Protein AF-A0A964WU15-F1 (afdb_monomer)

Foldseek 3Di:
DDPDPVVVVCCCCPQVRPVLLLVLLLQDDLVVSLVVSCVVVVVCSVVSVCCQVCVVVVDPDDPVLVLLQLVQCLVVVHQFEEEDSHHPVSVVVVCVVDVSQVSHPYYDRSNVVSHDPPPLVSLVVVCVVRVHDQCPAEAEDQDPRNQVSSVVNSHHYDHDDDSVVVQVVCVVVVNHDDDPVVVPPPPDPDDDDDDDD

Mean predicted aligned error: 6.51 Å

Sequence (197 aa):
MIADPGERARFLAEICSPDWHLGLDRGMPVDDAIAALAALHPERADCIRAYKSRWLDMFEGADEAVVAILAELVRKGFDVTALSNFNQDLFALTVPAYPFLGWFRGATVSGTVRLVKPDPAIYALHAQTFGLEPAATLFFDDSPPNVEAARAAGWNAELFTDAAAMRRDLARWGIETETGADREEVTAGAASSAPVR

InterPro domains:
  IPR006439 HAD hydrolase, subfamily IA [PR00413] (73-86)
  IPR006439 HAD hydrolase, subfamily IA [PR00413] (104-120)
  IPR006439 HAD hydrolase, subfamily IA [PR00413] (122-142)
  IPR006439 HAD hydrolase, subfamily IA [TIGR01509] (108-156)
  IPR023198 Phosphoglycolate phosphatase-like, domain 2 [G3DSA:1.10.150.240] (14-58)
  IPR023214 HAD superfamily [G3DSA:3.40.50.1000] (59-157)
  IPR036412 HAD-like superfamily [SSF56784] (13-169)

pLDDT: mean 91.56, std 15.38, range [39.28, 98.81]

Nearest PDB structures (foldseek):
  5alv-assembly1_A-2  TM=7.413E-01  e=2.659E-07  Homo sapiens
  5ai8-assembly1_A-2  TM=7.239E-01  e=1.490E-06  Homo sapiens
  5fp0-assembly1_A-2  TM=6.416E-01  e=3.159E-07  Homo sapiens
  5aki-assembly1_A-2  TM=6.979E-01  e=1.490E-06  Homo sapiens
  5akk-assembly1_A  TM=6.974E-01  e=1.490E-06  Homo sapiens

Radius of gyration: 21.44 Å; Cα contacts (8 Å, |Δi|>4): 226; chains: 1; bounding box: 44×35×82 Å

Secondary structure (DSSP, 8-state):
----HHHHHHHHHHTS-HHHHHHHHTT--HHHHHHHHHHH-GGGHHHHHHHHHTGGGG-----HHHHHHHHHHHHTT----EEE---HHHHHHHGGG-GGGGSSS-EEEHHHHT--TT-HHHHHHHHHHHT--GGG-EEEES-HHHHHHHHHTT-EEEE---HHHHHHHHHHTT-----GGGGSTTSS---------

Solvent-accessible surface area (backbone atoms only — not comparable to full-atom values): 11583 Å² total; per-residue (Å²): 126,78,78,52,66,71,58,41,52,46,42,43,58,72,67,64,11,67,70,56,49,50,43,26,18,48,37,45,57,64,67,60,55,35,53,56,50,23,69,77,36,65,94,45,26,70,60,45,53,39,53,68,80,42,45,76,76,74,52,98,67,80,61,64,65,49,51,50,51,53,54,48,42,49,72,72,65,49,91,48,69,42,81,41,74,34,30,48,66,60,48,64,63,45,44,83,78,38,66,71,71,70,68,38,84,45,71,47,42,9,13,71,72,54,36,40,77,51,44,60,66,40,57,53,50,48,27,63,76,72,70,52,55,42,78,79,36,81,44,75,36,73,46,66,66,44,27,52,31,38,39,75,66,46,26,42,53,43,75,46,85,47,54,72,55,48,48,55,51,36,42,76,73,71,43,82,72,88,54,88,74,68,70,71,74,82,80,80,85,79,83,82,84,83,89,82,135

Structure (mmCIF, N/CA/C/O backbone):
data_AF-A0A964WU15-F1
#
_entry.id   AF-A0A964WU15-F1
#
loop_
_atom_site.group_PDB
_atom_site.id
_atom_site.type_symbol
_atom_site.label_atom_id
_atom_site.label_alt_id
_atom_site.label_comp_id
_atom_site.label_asym_id
_atom_site.label_entity_id
_atom_site.label_seq_id
_atom_site.pdbx_PDB_ins_code
_atom_site.Cartn_x
_atom_site.Cartn_y
_atom_site.Cartn_z
_atom_site.occupancy
_atom_site.B_iso_or_equiv
_atom_site.auth_seq_id
_atom_site.auth_comp_id
_atom_site.auth_asym_id
_atom_site.auth_atom_id
_atom_site.pdbx_PDB_model_num
ATOM 1 N N . MET A 1 1 ? 24.633 -3.083 -11.310 1.00 74.62 1 MET A N 1
ATOM 2 C CA . MET A 1 1 ? 23.602 -2.325 -10.565 1.00 74.62 1 MET A CA 1
ATOM 3 C C . MET A 1 1 ? 23.985 -0.862 -10.550 1.00 74.62 1 MET A C 1
ATOM 5 O O . MET A 1 1 ? 25.176 -0.579 -10.493 1.00 74.62 1 MET A O 1
ATOM 9 N N . ILE A 1 2 ? 23.001 0.033 -10.659 1.00 84.12 2 ILE A N 1
ATOM 10 C CA . ILE A 1 2 ? 23.223 1.475 -10.838 1.00 84.12 2 ILE A CA 1
ATOM 11 C C . ILE A 1 2 ? 23.745 2.082 -9.528 1.00 84.12 2 ILE A C 1
ATOM 13 O O . ILE A 1 2 ? 22.987 2.266 -8.573 1.00 84.12 2 ILE A O 1
ATOM 17 N N . ALA A 1 3 ? 25.053 2.341 -9.478 1.00 87.25 3 ALA A N 1
ATOM 18 C CA . ALA A 1 3 ? 25.727 2.861 -8.291 1.00 87.25 3 ALA A CA 1
ATOM 19 C C . ALA A 1 3 ? 25.418 4.348 -8.066 1.00 87.25 3 ALA A C 1
ATOM 21 O O . ALA A 1 3 ? 25.124 4.753 -6.940 1.00 87.25 3 ALA A O 1
ATOM 22 N N . ASP A 1 4 ? 25.435 5.142 -9.140 1.00 93.62 4 ASP A N 1
ATOM 23 C CA . ASP A 1 4 ? 25.190 6.580 -9.071 1.00 93.62 4 ASP A CA 1
ATOM 24 C C . ASP A 1 4 ? 23.740 6.880 -8.636 1.00 93.62 4 ASP A C 1
ATOM 26 O O . ASP A 1 4 ? 22.793 6.431 -9.292 1.00 93.62 4 ASP A O 1
ATOM 30 N N . PRO A 1 5 ? 23.523 7.635 -7.541 1.00 90.12 5 PRO A N 1
ATOM 31 C CA . PRO A 1 5 ? 22.180 7.975 -7.077 1.00 90.12 5 PRO A CA 1
ATOM 32 C C . PRO A 1 5 ? 21.357 8.771 -8.094 1.00 90.12 5 PRO A C 1
ATOM 34 O O . PRO A 1 5 ? 20.156 8.535 -8.215 1.00 90.12 5 PRO A O 1
ATOM 37 N N . GLY A 1 6 ? 21.986 9.680 -8.845 1.00 93.88 6 GLY A N 1
ATOM 38 C CA . GLY A 1 6 ? 21.298 10.503 -9.840 1.00 93.88 6 GLY A CA 1
ATOM 39 C C . GLY A 1 6 ? 20.861 9.703 -11.068 1.00 93.88 6 GLY A C 1
ATOM 40 O O . GLY A 1 6 ? 19.794 9.936 -11.634 1.00 93.88 6 GLY A O 1
ATOM 41 N N . GLU A 1 7 ? 21.665 8.736 -11.497 1.00 92.75 7 GLU A N 1
ATOM 42 C CA . GLU A 1 7 ? 21.305 7.773 -12.533 1.00 92.75 7 GLU A CA 1
ATOM 43 C C . GLU A 1 7 ? 20.209 6.817 -12.051 1.00 92.75 7 GLU A C 1
ATOM 45 O O . GLU A 1 7 ? 19.276 6.542 -12.803 1.00 92.75 7 GLU A O 1
ATOM 50 N N . ARG A 1 8 ? 20.269 6.350 -10.797 1.00 91.69 8 ARG A N 1
ATOM 51 C CA . ARG A 1 8 ? 19.229 5.483 -10.224 1.00 91.69 8 ARG A CA 1
ATOM 52 C C . ARG A 1 8 ? 17.885 6.204 -10.145 1.00 91.69 8 ARG A C 1
ATOM 54 O O . ARG A 1 8 ? 16.876 5.629 -10.536 1.00 91.69 8 ARG A O 1
ATOM 61 N N . ALA A 1 9 ? 17.879 7.464 -9.710 1.00 90.94 9 ALA A N 1
ATOM 62 C CA . ALA A 1 9 ? 16.672 8.286 -9.690 1.00 90.94 9 ALA A CA 1
ATOM 63 C C . ALA A 1 9 ? 16.076 8.454 -11.098 1.00 90.94 9 ALA A C 1
ATOM 65 O O . ALA A 1 9 ? 14.887 8.223 -11.287 1.00 90.94 9 ALA A O 1
ATOM 66 N N . ARG A 1 10 ? 16.905 8.764 -12.106 1.00 93.94 10 ARG A N 1
ATOM 67 C CA . ARG A 1 10 ? 16.460 8.851 -13.510 1.00 93.94 10 ARG A CA 1
ATOM 68 C C . ARG A 1 10 ? 15.935 7.521 -14.045 1.00 93.94 10 ARG A C 1
ATOM 70 O O . ARG A 1 10 ? 14.901 7.495 -14.693 1.00 93.94 10 ARG A O 1
ATOM 77 N N . PHE A 1 11 ? 16.596 6.409 -13.729 1.00 93.75 11 PHE A N 1
ATOM 78 C CA . PHE A 1 11 ? 16.141 5.073 -14.118 1.00 93.75 11 PHE A CA 1
ATOM 79 C C . PHE A 1 11 ? 14.745 4.747 -13.567 1.00 93.75 11 PHE A C 1
ATOM 81 O O . PHE A 1 11 ? 13.901 4.243 -14.304 1.00 93.75 11 PHE A O 1
ATOM 88 N N . LEU A 1 12 ? 14.486 5.066 -12.296 1.00 92.00 12 LEU A N 1
ATOM 89 C CA . LEU A 1 12 ? 13.173 4.877 -11.671 1.00 92.00 12 LEU A CA 1
ATOM 90 C C . LEU A 1 12 ? 12.132 5.902 -12.145 1.00 92.00 12 LEU A C 1
ATOM 92 O O . LEU A 1 12 ? 10.943 5.624 -12.102 1.00 92.00 12 LEU A O 1
ATOM 96 N N . ALA A 1 13 ? 12.549 7.079 -12.611 1.00 93.38 13 ALA A N 1
ATOM 97 C CA . ALA A 1 13 ? 11.627 8.073 -13.153 1.00 93.38 13 ALA A CA 1
ATOM 98 C C . ALA A 1 13 ? 11.206 7.756 -14.598 1.00 93.38 13 ALA A C 1
ATOM 100 O O . ALA A 1 13 ? 10.045 7.939 -14.956 1.00 93.38 13 ALA A O 1
ATOM 101 N N . GLU A 1 14 ? 12.141 7.285 -15.424 1.00 94.00 14 GLU A N 1
ATOM 102 C CA . GLU A 1 14 ? 11.974 7.231 -16.882 1.00 94.00 14 GLU A CA 1
ATOM 103 C C . GLU A 1 14 ? 11.777 5.811 -17.429 1.00 94.00 14 GLU A C 1
ATOM 105 O O . GLU A 1 14 ? 11.120 5.652 -18.453 1.00 94.00 14 GLU A O 1
ATOM 110 N N . ILE A 1 15 ? 12.328 4.782 -16.771 1.00 94.56 15 ILE A N 1
ATOM 111 C CA . ILE A 1 15 ? 12.283 3.390 -17.257 1.00 94.56 15 ILE A CA 1
ATOM 112 C C . ILE A 1 15 ? 11.360 2.551 -16.378 1.00 94.56 15 ILE A C 1
ATOM 114 O O . ILE A 1 15 ? 10.286 2.154 -16.821 1.00 94.56 15 ILE A O 1
ATOM 118 N N . CYS A 1 16 ? 11.719 2.337 -15.110 1.00 93.69 16 CYS A N 1
ATOM 119 C CA . CYS A 1 16 ? 10.808 1.746 -14.122 1.00 93.69 16 CYS A CA 1
ATOM 120 C C . CYS A 1 16 ? 9.861 2.824 -13.572 1.00 93.69 16 CYS A C 1
ATOM 122 O O . CYS A 1 16 ? 9.771 3.007 -12.360 1.00 93.69 16 CYS A O 1
ATOM 124 N N . SER A 1 17 ? 9.230 3.566 -14.483 1.00 95.19 17 SER A N 1
ATOM 125 C CA . SER A 1 17 ? 8.487 4.796 -14.215 1.00 95.19 17 SER A CA 1
ATOM 126 C C . SER A 1 17 ? 7.280 4.578 -13.293 1.00 95.19 17 SER A C 1
ATOM 128 O O . SER A 1 17 ? 6.793 3.449 -13.165 1.00 95.19 17 SER A O 1
ATOM 130 N N . PRO A 1 18 ? 6.725 5.653 -12.700 1.00 93.88 18 PRO A N 1
ATOM 131 C CA . PRO A 1 18 ? 5.494 5.565 -11.916 1.00 93.88 18 PRO A CA 1
ATOM 132 C C . PRO A 1 18 ? 4.326 4.918 -12.674 1.00 93.88 18 PRO A C 1
ATOM 134 O O . PRO A 1 18 ? 3.597 4.121 -12.093 1.00 93.88 18 PRO A O 1
ATOM 137 N N . ASP A 1 19 ? 4.173 5.191 -13.973 1.00 94.75 19 ASP A N 1
ATOM 138 C CA . ASP A 1 19 ? 3.112 4.591 -14.795 1.00 94.75 19 ASP A CA 1
ATOM 139 C C . ASP A 1 19 ? 3.319 3.086 -15.001 1.00 94.75 19 ASP A C 1
ATOM 141 O O . ASP A 1 19 ? 2.363 2.307 -14.945 1.00 94.75 19 ASP A O 1
ATOM 145 N N . TRP A 1 20 ? 4.569 2.660 -15.210 1.00 96.88 20 TRP A N 1
ATOM 146 C CA . TRP A 1 20 ? 4.907 1.241 -15.292 1.00 96.88 20 TRP A CA 1
ATOM 147 C C . TRP A 1 20 ? 4.658 0.541 -13.949 1.00 96.88 20 TRP A C 1
ATOM 149 O O . TRP A 1 20 ? 4.030 -0.518 -13.916 1.00 96.88 20 TRP A O 1
ATOM 159 N N . HIS A 1 21 ? 5.066 1.166 -12.840 1.00 95.56 21 HIS A N 1
ATOM 160 C CA . HIS A 1 21 ? 4.828 0.658 -11.489 1.00 95.56 21 HIS A CA 1
ATOM 161 C C . HIS A 1 21 ? 3.330 0.553 -11.169 1.00 95.56 21 HIS A C 1
ATOM 163 O O . HIS A 1 21 ? 2.870 -0.477 -10.685 1.00 95.56 21 HIS A O 1
ATOM 169 N N . LEU A 1 22 ? 2.534 1.553 -11.555 1.00 95.25 22 LEU A N 1
ATOM 170 C CA . LEU A 1 22 ? 1.079 1.516 -11.421 1.00 95.25 22 LEU A CA 1
ATOM 171 C C . LEU A 1 22 ? 0.451 0.364 -12.226 1.00 95.25 22 LEU A C 1
ATOM 173 O O . LEU A 1 22 ? -0.571 -0.194 -11.827 1.00 95.25 22 LEU A O 1
ATOM 177 N N . GLY A 1 23 ? 1.051 -0.024 -13.355 1.00 96.75 23 GLY A N 1
ATOM 178 C CA . GLY A 1 23 ? 0.673 -1.231 -14.094 1.00 96.75 23 GLY A CA 1
ATOM 179 C C . GLY A 1 23 ? 0.842 -2.512 -13.269 1.00 96.75 23 GLY A C 1
ATOM 180 O O . GLY A 1 23 ? -0.027 -3.389 -13.308 1.00 96.75 23 GLY A O 1
ATOM 181 N N . LEU A 1 24 ? 1.908 -2.598 -12.469 1.00 97.44 24 LEU A N 1
ATOM 182 C CA . LEU A 1 24 ? 2.122 -3.702 -11.531 1.00 97.44 24 LEU A CA 1
ATOM 183 C C . LEU A 1 24 ? 1.065 -3.715 -10.423 1.00 97.44 24 LEU A C 1
ATOM 185 O O . LEU A 1 24 ? 0.516 -4.778 -10.128 1.00 97.44 24 LEU A O 1
ATOM 189 N N . ASP A 1 25 ? 0.742 -2.551 -9.857 1.00 97.38 25 ASP A N 1
ATOM 190 C CA . ASP A 1 25 ? -0.288 -2.410 -8.818 1.00 97.38 25 ASP A CA 1
ATOM 191 C C . ASP A 1 25 ? -1.686 -2.765 -9.326 1.00 97.38 25 ASP A C 1
ATOM 193 O O . ASP A 1 25 ? -2.528 -3.234 -8.562 1.00 97.38 25 ASP A O 1
ATOM 197 N N . ARG A 1 26 ? -1.936 -2.592 -10.627 1.00 97.19 26 ARG A N 1
ATOM 198 C CA . ARG A 1 26 ? -3.172 -3.020 -11.304 1.00 97.19 26 ARG A CA 1
ATOM 199 C C . ARG A 1 26 ? -3.216 -4.521 -11.611 1.00 97.19 26 ARG A C 1
ATOM 201 O O . ARG A 1 26 ? -4.213 -4.995 -12.157 1.00 97.19 26 ARG A O 1
ATOM 208 N N . GLY A 1 27 ? -2.175 -5.271 -11.250 1.00 97.00 27 GLY A N 1
ATOM 209 C CA . GLY A 1 27 ? -2.156 -6.733 -11.312 1.00 97.00 27 GLY A CA 1
ATOM 210 C C . GLY A 1 27 ? -1.433 -7.327 -12.513 1.00 97.00 27 GLY A C 1
ATOM 211 O O . GLY A 1 27 ? -1.639 -8.504 -12.819 1.00 97.00 27 GLY A O 1
ATOM 212 N N . MET A 1 28 ? -0.593 -6.554 -13.208 1.00 96.81 28 MET A N 1
ATOM 213 C CA . MET A 1 28 ? 0.298 -7.124 -14.219 1.00 96.81 28 MET A CA 1
ATOM 214 C C . MET A 1 28 ? 1.284 -8.099 -13.551 1.00 96.81 28 MET A C 1
ATOM 216 O O . MET A 1 28 ? 1.914 -7.719 -12.563 1.00 96.81 28 MET A O 1
ATOM 220 N N . PRO A 1 29 ? 1.447 -9.341 -14.045 1.00 97.25 29 PRO A N 1
ATOM 221 C CA . PRO A 1 29 ? 2.487 -10.232 -13.539 1.00 97.25 29 PRO A CA 1
ATOM 222 C C . PRO A 1 29 ? 3.862 -9.579 -13.679 1.00 97.25 29 PRO A C 1
ATOM 224 O O . PRO A 1 29 ? 4.196 -9.036 -14.737 1.00 97.25 29 PRO A O 1
ATOM 227 N N . VAL A 1 30 ? 4.665 -9.613 -12.616 1.00 97.56 30 VAL A N 1
ATOM 228 C CA . VAL A 1 30 ? 5.922 -8.846 -12.586 1.00 97.56 30 VAL A CA 1
ATOM 229 C C . VAL A 1 30 ? 6.918 -9.326 -13.648 1.00 97.56 30 VAL A C 1
ATOM 231 O O . VAL A 1 30 ? 7.648 -8.518 -14.219 1.00 97.56 30 VAL A O 1
ATOM 234 N N . ASP A 1 31 ? 6.924 -10.625 -13.958 1.00 97.94 31 ASP A N 1
ATOM 235 C CA . ASP A 1 31 ? 7.821 -11.194 -14.970 1.00 97.94 31 ASP A CA 1
ATOM 236 C C . ASP A 1 31 ? 7.446 -10.733 -16.383 1.00 97.94 31 ASP A C 1
ATOM 238 O O . ASP A 1 31 ? 8.333 -10.390 -17.166 1.00 97.94 31 ASP A O 1
ATOM 242 N N . ASP A 1 32 ? 6.148 -10.636 -16.683 1.00 98.19 32 ASP A N 1
ATOM 243 C CA . ASP A 1 32 ? 5.655 -10.132 -17.968 1.00 98.19 32 ASP A CA 1
ATOM 244 C C . ASP A 1 32 ? 5.988 -8.644 -18.129 1.00 98.19 32 ASP A C 1
ATOM 246 O O . ASP A 1 32 ? 6.462 -8.212 -19.184 1.00 98.19 32 ASP A O 1
ATOM 250 N N . ALA A 1 33 ? 5.798 -7.857 -17.066 1.00 97.56 33 ALA A N 1
ATOM 251 C CA . ALA A 1 33 ? 6.120 -6.433 -17.051 1.00 97.56 33 ALA A CA 1
ATOM 252 C C . ALA A 1 33 ? 7.622 -6.173 -17.252 1.00 97.56 33 ALA A C 1
ATOM 254 O O . ALA A 1 33 ? 8.001 -5.285 -18.020 1.00 97.56 33 ALA A O 1
ATOM 255 N N . ILE A 1 34 ? 8.477 -6.962 -16.592 1.00 98.06 34 ILE A N 1
ATOM 256 C CA . ILE A 1 34 ? 9.938 -6.911 -16.738 1.00 98.06 34 ILE A CA 1
ATOM 257 C C . ILE A 1 34 ? 10.359 -7.323 -18.146 1.00 98.06 34 ILE A C 1
ATOM 259 O O . ILE A 1 34 ? 11.191 -6.647 -18.749 1.00 98.06 34 ILE A O 1
ATOM 263 N N . ALA A 1 35 ? 9.801 -8.411 -18.683 1.00 98.12 35 ALA A N 1
ATOM 264 C CA . ALA A 1 35 ? 10.135 -8.891 -20.020 1.00 98.12 35 ALA A CA 1
ATOM 265 C C . ALA A 1 35 ? 9.775 -7.855 -21.093 1.00 98.12 35 ALA A C 1
ATOM 267 O O . ALA A 1 35 ? 10.602 -7.552 -21.956 1.00 98.12 35 ALA A O 1
ATOM 268 N N . ALA A 1 36 ? 8.577 -7.268 -21.004 1.00 98.00 36 ALA A N 1
ATOM 269 C CA . ALA A 1 36 ? 8.129 -6.224 -21.917 1.00 98.00 36 ALA A CA 1
ATOM 270 C C . ALA A 1 36 ? 9.014 -4.970 -21.831 1.00 98.00 36 ALA A C 1
ATOM 272 O O . ALA A 1 36 ? 9.479 -4.475 -22.857 1.00 98.00 36 ALA A O 1
ATOM 273 N N . LEU A 1 37 ? 9.311 -4.487 -20.620 1.00 98.06 37 LEU A N 1
ATOM 274 C CA . LEU A 1 37 ? 10.131 -3.288 -20.432 1.00 98.06 37 LEU A CA 1
ATOM 275 C C . LEU A 1 37 ? 11.588 -3.509 -20.874 1.00 98.06 37 LEU A C 1
ATOM 277 O O . LEU A 1 37 ? 12.181 -2.645 -21.517 1.00 98.06 37 LEU A O 1
ATOM 281 N N . ALA A 1 38 ? 12.160 -4.685 -20.603 1.00 97.88 38 ALA A N 1
ATOM 282 C CA . ALA A 1 38 ? 13.511 -5.040 -21.038 1.00 97.88 38 ALA A CA 1
ATOM 283 C C . ALA A 1 38 ? 13.639 -5.161 -22.565 1.00 97.88 38 ALA A C 1
ATOM 285 O O . ALA A 1 38 ? 14.714 -4.903 -23.102 1.00 97.88 38 ALA A O 1
ATOM 286 N N . ALA A 1 39 ? 12.566 -5.535 -23.269 1.00 97.88 39 ALA A N 1
ATOM 287 C CA . ALA A 1 39 ? 12.542 -5.541 -24.730 1.00 97.88 39 ALA A CA 1
ATOM 288 C C . ALA A 1 39 ? 12.527 -4.120 -25.322 1.00 97.88 39 ALA A C 1
ATOM 290 O O . ALA A 1 39 ? 13.088 -3.905 -26.395 1.00 97.88 39 ALA A O 1
ATOM 291 N N . LEU A 1 40 ? 11.917 -3.157 -24.621 1.00 97.50 40 LEU A N 1
ATOM 292 C CA . LEU A 1 40 ? 11.909 -1.741 -25.010 1.00 97.50 40 LEU A CA 1
ATOM 293 C C . LEU A 1 40 ? 13.242 -1.036 -24.711 1.00 97.50 40 LEU A C 1
ATOM 295 O O . LEU A 1 40 ? 13.629 -0.136 -25.451 1.00 97.50 40 LEU A O 1
ATOM 299 N N . HIS A 1 41 ? 13.947 -1.469 -23.663 1.00 96.62 41 HIS A N 1
ATOM 300 C CA . HIS A 1 41 ? 15.222 -0.900 -23.210 1.00 96.62 41 HIS A CA 1
ATOM 301 C C . HIS A 1 41 ? 16.311 -1.981 -23.111 1.00 96.62 41 HIS A C 1
ATOM 303 O O . HIS A 1 41 ? 16.751 -2.327 -22.003 1.00 96.62 41 HIS A O 1
ATOM 309 N N . PRO A 1 42 ? 16.750 -2.566 -24.242 1.00 96.81 42 PRO A N 1
ATOM 310 C CA . PRO A 1 42 ? 17.706 -3.672 -24.242 1.00 96.81 42 PRO A CA 1
ATOM 311 C C . PRO A 1 42 ? 19.039 -3.311 -23.568 1.00 96.81 42 PRO A C 1
ATOM 313 O O . PRO A 1 42 ? 19.654 -4.157 -22.923 1.00 96.81 42 PRO A O 1
ATOM 316 N N . GLU A 1 43 ? 19.460 -2.049 -23.640 1.00 95.88 43 GLU A N 1
ATOM 317 C CA . GLU A 1 43 ? 20.661 -1.517 -22.992 1.00 95.88 43 GLU A CA 1
ATOM 318 C C . GLU A 1 43 ? 20.551 -1.439 -21.461 1.00 95.88 43 GLU A C 1
ATOM 320 O O . GLU A 1 43 ? 21.565 -1.341 -20.768 1.00 95.88 43 GLU A O 1
ATOM 325 N N . ARG A 1 44 ? 19.331 -1.516 -20.914 1.00 95.75 44 ARG A N 1
ATOM 326 C CA . ARG A 1 44 ? 19.054 -1.525 -19.467 1.00 95.75 44 ARG A CA 1
ATOM 327 C C . ARG A 1 44 ? 18.408 -2.820 -18.991 1.00 95.75 44 ARG A C 1
ATOM 329 O O . ARG A 1 44 ? 18.035 -2.904 -17.821 1.00 95.75 44 ARG A O 1
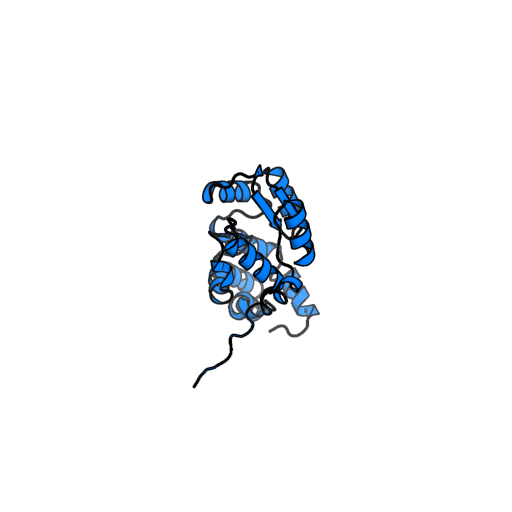ATOM 336 N N . ALA A 1 45 ? 18.324 -3.843 -19.842 1.00 96.56 45 ALA A N 1
ATOM 337 C CA . ALA A 1 45 ? 17.620 -5.089 -19.554 1.00 96.56 45 ALA A CA 1
ATOM 338 C C . ALA A 1 45 ? 18.062 -5.746 -18.234 1.00 96.56 45 ALA A C 1
ATOM 340 O O . ALA A 1 45 ? 17.222 -6.201 -17.462 1.00 96.56 45 ALA A O 1
ATOM 341 N N . ASP A 1 46 ? 19.359 -5.740 -17.921 1.00 95.88 46 ASP A N 1
ATOM 342 C CA . ASP A 1 46 ? 19.862 -6.308 -16.663 1.00 95.88 46 ASP A CA 1
ATOM 343 C C . ASP A 1 46 ? 19.453 -5.486 -15.437 1.00 95.88 46 ASP A C 1
ATOM 345 O O . ASP A 1 46 ? 19.140 -6.051 -14.391 1.00 95.88 46 ASP A O 1
ATOM 349 N N . CYS A 1 47 ? 19.396 -4.156 -15.562 1.00 95.12 47 CYS A N 1
ATOM 350 C CA . CYS A 1 47 ? 18.897 -3.287 -14.494 1.00 95.12 47 CYS A CA 1
ATOM 351 C C . CYS A 1 47 ? 17.389 -3.479 -14.279 1.00 95.12 47 CYS A C 1
ATOM 353 O O . CYS A 1 47 ? 16.934 -3.484 -13.140 1.00 95.12 47 CYS A O 1
ATOM 355 N N . ILE A 1 48 ? 16.628 -3.693 -15.353 1.00 97.19 48 ILE A N 1
ATOM 356 C CA . ILE A 1 48 ? 15.184 -3.955 -15.292 1.00 97.19 48 ILE A CA 1
ATOM 357 C C . ILE A 1 48 ? 14.910 -5.313 -14.640 1.00 97.19 48 ILE A C 1
ATOM 359 O O . ILE A 1 48 ? 14.102 -5.401 -13.722 1.00 97.19 48 ILE A O 1
ATOM 363 N N . ARG A 1 49 ? 15.631 -6.372 -15.032 1.00 96.56 49 ARG A N 1
ATOM 364 C CA . ARG A 1 49 ? 15.523 -7.691 -14.379 1.00 96.56 49 ARG A CA 1
ATOM 365 C C . ARG A 1 49 ? 15.898 -7.633 -12.899 1.00 96.56 49 ARG A C 1
ATOM 367 O O . ARG A 1 49 ? 15.274 -8.311 -12.080 1.00 96.56 49 ARG A O 1
ATOM 374 N N . ALA A 1 50 ? 16.877 -6.794 -12.553 1.00 94.81 50 ALA A N 1
ATOM 375 C CA . ALA A 1 50 ? 17.287 -6.597 -11.170 1.00 94.81 50 ALA A CA 1
ATOM 376 C C . ALA A 1 50 ? 16.179 -6.011 -10.282 1.00 94.81 50 ALA A C 1
ATOM 378 O O . ALA A 1 50 ? 16.231 -6.225 -9.075 1.00 94.81 50 ALA A O 1
ATOM 379 N N . TYR A 1 51 ? 15.163 -5.352 -10.853 1.00 94.56 51 TYR A N 1
ATOM 380 C CA . TYR A 1 51 ? 14.017 -4.827 -10.107 1.00 94.56 51 TYR A CA 1
ATOM 381 C C . TYR A 1 51 ? 13.327 -5.910 -9.263 1.00 94.56 51 TYR A C 1
ATOM 383 O O . TYR A 1 51 ? 13.127 -5.730 -8.067 1.00 94.56 51 TYR A O 1
ATOM 391 N N . LYS A 1 52 ? 13.034 -7.077 -9.857 1.00 95.06 52 LYS A N 1
ATOM 392 C CA . LYS A 1 52 ? 12.474 -8.221 -9.118 1.00 95.06 52 LYS A CA 1
ATOM 393 C C . LYS A 1 52 ? 13.549 -8.979 -8.349 1.00 95.06 52 LYS A C 1
ATOM 395 O O . LYS A 1 52 ? 13.352 -9.307 -7.184 1.00 95.06 52 LYS A O 1
ATOM 400 N N . SER A 1 53 ? 14.687 -9.282 -8.982 1.00 95.00 53 SER A N 1
ATOM 401 C CA . SER A 1 53 ? 15.686 -10.170 -8.365 1.00 95.00 53 SER A CA 1
ATOM 402 C C . SER A 1 53 ? 16.381 -9.555 -7.147 1.00 95.00 53 SER A C 1
ATOM 404 O O . SER A 1 53 ? 16.984 -10.283 -6.366 1.00 95.00 53 SER A O 1
ATOM 406 N N . ARG A 1 54 ? 16.333 -8.227 -7.004 1.00 93.75 54 ARG A N 1
ATOM 407 C CA . ARG A 1 54 ? 16.862 -7.471 -5.863 1.00 93.75 54 ARG A CA 1
ATOM 408 C C . ARG A 1 54 ? 15.772 -6.682 -5.138 1.00 93.75 54 ARG A C 1
ATOM 410 O O . ARG A 1 54 ? 16.086 -5.718 -4.452 1.00 93.75 54 ARG A O 1
ATOM 417 N N . TRP A 1 55 ? 14.510 -7.089 -5.280 1.00 94.81 55 TRP A N 1
ATOM 418 C CA . TRP A 1 55 ? 13.361 -6.405 -4.684 1.00 94.81 55 TRP A CA 1
ATOM 419 C C . TRP A 1 55 ? 13.547 -6.132 -3.187 1.00 94.81 55 TRP A C 1
ATOM 421 O O . TRP A 1 55 ? 13.368 -5.009 -2.732 1.00 94.81 55 TRP A O 1
ATOM 431 N N . LEU A 1 56 ? 13.988 -7.141 -2.428 1.00 94.81 56 LEU A N 1
ATOM 432 C CA . LEU A 1 56 ? 14.185 -7.008 -0.983 1.00 94.81 56 LEU A CA 1
ATOM 433 C C . LEU A 1 56 ? 15.331 -6.055 -0.606 1.00 94.81 56 LEU A C 1
ATOM 435 O O . LEU A 1 56 ? 15.285 -5.453 0.459 1.00 94.81 56 LEU A O 1
ATOM 439 N N . ASP A 1 57 ? 16.311 -5.858 -1.491 1.00 92.31 57 ASP A N 1
ATOM 440 C CA . ASP A 1 57 ? 17.420 -4.924 -1.263 1.00 92.31 57 ASP A CA 1
ATOM 441 C C . ASP A 1 57 ? 16.984 -3.455 -1.403 1.00 92.31 57 ASP A C 1
ATOM 443 O O . ASP A 1 57 ? 17.766 -2.552 -1.107 1.00 92.31 57 ASP A O 1
ATOM 447 N N . MET A 1 58 ? 15.773 -3.199 -1.916 1.00 88.38 58 MET A N 1
ATOM 448 C CA . MET A 1 58 ? 15.231 -1.847 -2.081 1.00 88.38 58 MET A CA 1
ATOM 449 C C . MET A 1 58 ? 14.637 -1.282 -0.788 1.00 88.38 58 MET A C 1
ATOM 451 O O . MET A 1 58 ? 14.362 -0.086 -0.726 1.00 88.38 58 MET A O 1
ATOM 455 N N . PHE A 1 59 ? 14.444 -2.121 0.228 1.00 90.12 59 PHE A N 1
ATOM 456 C CA . PHE A 1 59 ? 13.935 -1.709 1.527 1.00 90.12 59 PHE A CA 1
ATOM 457 C C . PHE A 1 59 ? 15.090 -1.523 2.512 1.00 90.12 59 PHE A C 1
ATOM 459 O O . PHE A 1 59 ? 15.981 -2.363 2.609 1.00 90.12 59 PHE A O 1
ATOM 466 N N . GLU A 1 60 ? 15.040 -0.454 3.306 1.00 88.62 60 GLU A N 1
ATOM 467 C CA . GLU A 1 60 ? 15.993 -0.230 4.406 1.00 88.62 60 GLU A CA 1
ATOM 468 C C . GLU A 1 60 ? 15.656 -1.059 5.661 1.00 88.62 60 GLU A C 1
ATOM 470 O O . GLU A 1 60 ? 16.417 -1.078 6.625 1.00 88.62 60 GLU A O 1
ATOM 475 N N . GLY A 1 61 ? 14.527 -1.771 5.639 1.00 92.38 61 GLY A N 1
ATOM 476 C CA . GLY A 1 61 ? 13.974 -2.504 6.772 1.00 92.38 61 GLY A CA 1
ATOM 477 C C . GLY A 1 61 ? 12.515 -2.131 7.014 1.00 92.38 61 GLY A C 1
ATOM 478 O O . GLY A 1 61 ? 11.909 -1.404 6.228 1.00 92.38 61 GLY A O 1
ATOM 479 N N . ALA A 1 62 ? 11.948 -2.663 8.093 1.00 93.94 62 ALA A N 1
ATOM 480 C CA . ALA A 1 62 ? 10.654 -2.217 8.588 1.00 93.94 62 ALA A CA 1
ATOM 481 C C . ALA A 1 62 ? 10.834 -0.975 9.470 1.00 93.94 62 ALA A C 1
ATOM 483 O O . ALA A 1 62 ? 11.855 -0.830 10.142 1.00 93.94 62 ALA A O 1
ATOM 484 N N . ASP A 1 63 ? 9.824 -0.108 9.521 1.00 95.31 63 ASP A N 1
ATOM 485 C CA . ASP A 1 63 ? 9.757 0.910 10.568 1.00 95.31 63 ASP A CA 1
ATOM 486 C C . ASP A 1 63 ? 9.347 0.237 11.886 1.00 95.31 63 ASP A C 1
ATOM 488 O O . ASP A 1 63 ? 8.171 -0.040 12.132 1.00 95.31 63 ASP A O 1
ATOM 492 N N . GLU A 1 64 ? 10.332 -0.045 12.737 1.00 96.44 64 GLU A N 1
ATOM 493 C CA . GLU A 1 64 ? 10.134 -0.728 14.019 1.00 96.44 64 GLU A CA 1
ATOM 494 C C . GLU A 1 64 ? 9.163 0.011 14.956 1.00 96.44 64 GLU A C 1
ATOM 496 O O . GLU A 1 64 ? 8.468 -0.621 15.756 1.00 96.44 64 GLU A O 1
ATOM 501 N N . ALA A 1 65 ? 9.059 1.343 14.860 1.00 96.25 65 ALA A N 1
ATOM 502 C CA . ALA A 1 65 ? 8.124 2.110 15.677 1.00 96.25 65 ALA A CA 1
ATOM 503 C C . ALA A 1 65 ? 6.676 1.893 15.217 1.00 96.25 65 ALA A C 1
ATOM 505 O O . ALA A 1 65 ? 5.782 1.759 16.058 1.00 96.25 65 ALA A O 1
ATOM 506 N N . VAL A 1 66 ? 6.446 1.797 13.905 1.00 97.00 66 VAL A N 1
ATOM 507 C CA . VAL A 1 66 ? 5.136 1.449 13.329 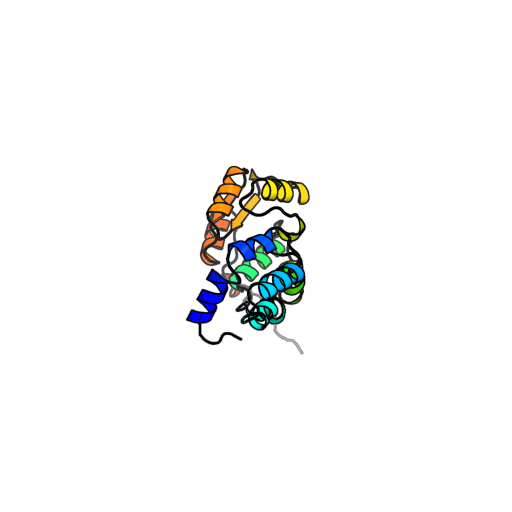1.00 97.00 66 VAL A CA 1
ATOM 508 C C . VAL A 1 66 ? 4.793 -0.017 13.598 1.00 97.00 66 VAL A C 1
ATOM 510 O O . VAL A 1 66 ? 3.672 -0.319 14.009 1.00 97.00 66 VAL A O 1
ATOM 513 N N . VAL A 1 67 ? 5.758 -0.932 13.455 1.00 97.69 67 VAL A N 1
ATOM 514 C CA . VAL A 1 67 ? 5.573 -2.357 13.781 1.00 97.69 67 VAL A CA 1
ATOM 515 C C . VAL A 1 67 ? 5.200 -2.535 15.255 1.00 97.69 67 VAL A C 1
ATOM 517 O O . VAL A 1 67 ? 4.313 -3.330 15.571 1.00 97.69 67 VAL A O 1
ATOM 520 N N . ALA A 1 68 ? 5.800 -1.761 16.163 1.00 97.88 68 ALA A N 1
ATOM 521 C CA . ALA A 1 68 ? 5.433 -1.771 17.575 1.00 97.88 68 ALA A CA 1
ATOM 522 C C . ALA A 1 68 ? 3.989 -1.293 17.819 1.00 97.88 68 ALA A C 1
ATOM 524 O O . ALA A 1 68 ? 3.300 -1.886 18.648 1.00 97.88 68 ALA A O 1
ATOM 525 N N . ILE A 1 69 ? 3.514 -0.270 17.095 1.00 98.00 69 ILE A N 1
ATOM 526 C CA . ILE A 1 69 ? 2.108 0.173 17.159 1.00 98.00 69 ILE A CA 1
ATOM 527 C C . ILE A 1 69 ? 1.182 -0.950 16.682 1.00 98.00 69 ILE A C 1
ATOM 529 O O . ILE A 1 69 ? 0.227 -1.287 17.376 1.00 98.00 69 ILE A O 1
ATOM 533 N N . LEU A 1 70 ? 1.482 -1.577 15.540 1.00 97.94 70 LEU A N 1
ATOM 534 C CA . LEU A 1 70 ? 0.692 -2.698 15.021 1.00 97.94 70 LEU A CA 1
ATOM 535 C C . LEU A 1 70 ? 0.625 -3.857 16.026 1.00 97.94 70 LEU A C 1
ATOM 537 O O . LEU A 1 70 ? -0.463 -4.353 16.318 1.00 97.94 70 LEU A O 1
ATOM 541 N N . ALA A 1 71 ? 1.769 -4.265 16.582 1.00 97.88 71 ALA A N 1
ATOM 542 C CA . ALA A 1 71 ? 1.836 -5.322 17.589 1.00 97.88 71 ALA A CA 1
ATOM 543 C C . ALA A 1 71 ? 0.966 -4.998 18.809 1.00 97.88 71 ALA A C 1
ATOM 545 O O . ALA A 1 71 ? 0.285 -5.868 19.351 1.00 97.88 71 ALA A O 1
ATOM 546 N N . GLU A 1 72 ? 0.979 -3.738 19.240 1.00 97.88 72 GLU A N 1
ATOM 547 C CA . GLU A 1 72 ? 0.183 -3.270 20.361 1.00 97.88 72 GLU A CA 1
ATOM 548 C C . GLU A 1 72 ? -1.321 -3.316 20.067 1.00 97.88 72 GLU A C 1
ATOM 550 O O . GLU A 1 72 ? -2.079 -3.842 20.884 1.00 97.88 72 GLU A O 1
ATOM 555 N N . LEU A 1 73 ? -1.745 -2.824 18.900 1.00 97.75 73 LEU A N 1
ATOM 556 C CA . LEU A 1 73 ? -3.144 -2.856 18.472 1.00 97.75 73 LEU A CA 1
ATOM 557 C C . LEU A 1 73 ? -3.664 -4.298 18.406 1.00 97.75 73 LEU A C 1
ATOM 559 O O . LEU A 1 73 ? -4.699 -4.611 18.996 1.00 97.75 73 LEU A O 1
ATOM 563 N N . VAL A 1 74 ? -2.903 -5.197 17.777 1.00 97.12 74 VAL A N 1
ATOM 564 C CA . VAL A 1 74 ? -3.250 -6.623 17.689 1.00 97.12 74 VAL A CA 1
ATOM 565 C C . VAL A 1 74 ? -3.325 -7.258 19.081 1.00 97.12 74 VAL A C 1
ATOM 567 O O . VAL A 1 74 ? -4.297 -7.942 19.396 1.00 97.12 74 VAL A O 1
ATOM 570 N N . ARG A 1 75 ? -2.353 -6.992 19.965 1.00 96.94 75 ARG A N 1
ATOM 571 C CA . ARG A 1 75 ? -2.353 -7.505 21.348 1.00 96.94 75 ARG A CA 1
ATOM 572 C C . ARG A 1 75 ? -3.547 -7.002 22.163 1.00 96.94 75 ARG A C 1
ATOM 574 O O . ARG A 1 75 ? -4.069 -7.747 22.990 1.00 96.94 75 ARG A O 1
ATOM 581 N N . LYS A 1 76 ? -3.971 -5.754 21.951 1.00 96.75 76 LYS A N 1
ATOM 582 C CA . LYS A 1 76 ? -5.161 -5.157 22.581 1.00 96.75 76 LYS A CA 1
ATOM 583 C C . LYS A 1 76 ? -6.478 -5.681 21.994 1.00 96.75 76 LYS A C 1
ATOM 585 O O . LYS A 1 76 ? -7.538 -5.349 22.515 1.00 96.75 76 LYS A O 1
ATOM 590 N N . GLY A 1 77 ? -6.420 -6.526 20.962 1.00 96.44 77 GLY A N 1
ATOM 591 C CA . GLY A 1 77 ? -7.586 -7.152 20.346 1.00 96.44 77 GLY A CA 1
ATOM 592 C C . GLY A 1 77 ? -8.292 -6.270 19.320 1.00 96.44 77 GLY A C 1
ATOM 593 O O . GLY A 1 77 ? -9.439 -6.558 18.983 1.00 96.44 77 GLY A O 1
ATOM 594 N N . PHE A 1 78 ? -7.641 -5.211 18.826 1.00 97.62 78 PHE A N 1
ATOM 595 C CA . PHE A 1 78 ? -8.174 -4.458 17.696 1.00 97.62 78 PHE A CA 1
ATOM 596 C C . PHE A 1 78 ? -8.186 -5.327 16.440 1.00 97.62 78 PHE A C 1
ATOM 598 O O . PHE A 1 78 ? -7.266 -6.107 16.186 1.00 97.62 78 PHE A O 1
ATOM 605 N N . ASP A 1 79 ? -9.234 -5.161 15.641 1.00 97.12 79 ASP A N 1
ATOM 606 C CA . ASP A 1 79 ? -9.323 -5.776 14.328 1.00 97.12 79 ASP A CA 1
ATOM 607 C C . ASP A 1 79 ? -8.516 -4.952 13.320 1.00 97.12 79 ASP A C 1
ATOM 609 O O . ASP A 1 79 ? -8.891 -3.829 12.984 1.00 97.12 79 ASP A O 1
ATOM 613 N N . VAL A 1 80 ? -7.380 -5.493 12.880 1.00 98.31 80 VAL A N 1
ATOM 614 C CA . VAL A 1 80 ? -6.440 -4.792 12.001 1.00 98.31 80 VAL A CA 1
ATOM 615 C C . VAL A 1 80 ? -6.308 -5.548 10.682 1.00 98.31 80 VAL A C 1
ATOM 617 O O . VAL A 1 80 ? -5.875 -6.703 10.643 1.00 98.31 80 VAL A O 1
ATOM 620 N N . THR A 1 81 ? -6.665 -4.887 9.584 1.00 98.62 81 THR A N 1
ATOM 621 C CA . THR A 1 81 ? -6.547 -5.386 8.207 1.00 98.62 81 THR A CA 1
ATOM 622 C C . THR A 1 81 ? -5.636 -4.472 7.386 1.00 98.62 81 THR A C 1
ATOM 624 O O . THR A 1 81 ? -5.418 -3.313 7.736 1.00 98.62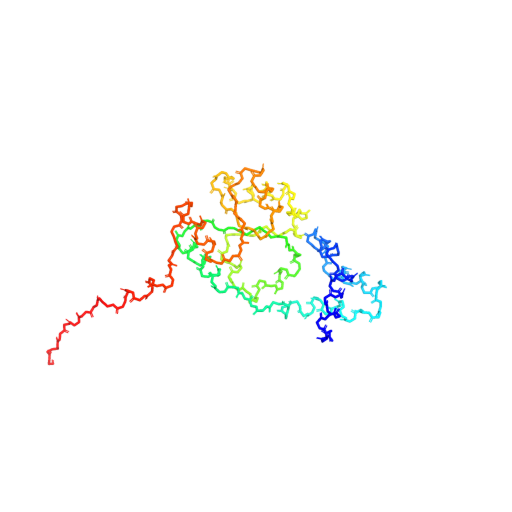 81 THR A O 1
ATOM 627 N N . ALA A 1 82 ? -5.070 -4.991 6.295 1.00 98.44 82 ALA A N 1
ATOM 628 C CA . ALA A 1 82 ? -4.195 -4.226 5.407 1.00 98.44 82 ALA A CA 1
ATOM 629 C C . ALA A 1 82 ? -4.862 -3.955 4.051 1.00 98.44 82 ALA A C 1
ATOM 631 O O . ALA A 1 82 ? -5.435 -4.857 3.442 1.00 98.44 82 ALA A O 1
ATOM 632 N N . LEU A 1 83 ? -4.738 -2.731 3.538 1.00 98.69 83 LEU A N 1
ATOM 633 C CA . LEU A 1 83 ? -5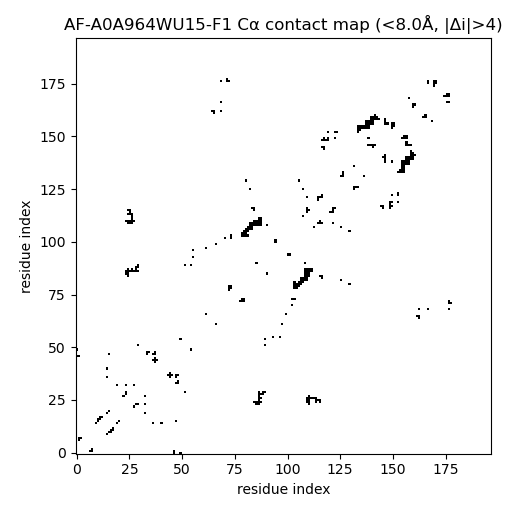.189 -2.340 2.200 1.00 98.69 83 LEU A CA 1
ATOM 634 C C . LEU A 1 83 ? -4.036 -1.651 1.464 1.00 98.69 83 LEU A C 1
ATOM 636 O O . LEU A 1 83 ? -3.689 -0.512 1.778 1.00 98.69 83 LEU A O 1
ATOM 640 N N . SER A 1 84 ? -3.433 -2.324 0.484 1.00 98.00 84 SER A N 1
ATOM 641 C CA . SER A 1 84 ? -2.181 -1.875 -0.139 1.00 98.00 84 SER A CA 1
ATOM 642 C C . SER A 1 84 ? -2.259 -1.871 -1.665 1.00 98.00 84 SER A C 1
ATOM 644 O O . SER A 1 84 ? -2.722 -2.843 -2.267 1.00 98.00 84 SER A O 1
ATOM 646 N N . ASN A 1 85 ? -1.780 -0.779 -2.275 1.00 98.44 85 ASN A N 1
ATOM 647 C CA . ASN A 1 85 ? -1.381 -0.804 -3.678 1.00 98.44 85 ASN A CA 1
ATOM 648 C C . ASN A 1 85 ? -0.042 -1.538 -3.740 1.00 98.44 85 ASN A C 1
ATOM 650 O O . ASN A 1 85 ? 0.954 -1.037 -3.226 1.00 98.44 85 ASN A O 1
ATOM 654 N N . PHE A 1 86 ? -0.066 -2.767 -4.243 1.00 97.94 86 PHE A N 1
ATOM 655 C CA . PHE A 1 86 ? 1.099 -3.634 -4.313 1.00 97.94 86 PHE A CA 1
ATOM 656 C C . PHE A 1 86 ? 0.843 -4.704 -5.374 1.00 97.94 86 PHE A C 1
ATOM 658 O O . PHE A 1 86 ? -0.222 -5.330 -5.422 1.00 97.94 86 PHE A O 1
ATOM 665 N N . ASN A 1 87 ? 1.846 -4.967 -6.199 1.00 98.25 87 ASN A N 1
ATOM 666 C CA . ASN A 1 87 ? 1.901 -6.158 -7.031 1.00 98.25 87 ASN A CA 1
ATOM 667 C C . ASN A 1 87 ? 1.837 -7.468 -6.221 1.00 98.25 87 ASN A C 1
ATOM 669 O O . ASN A 1 87 ? 2.564 -7.652 -5.246 1.00 98.25 87 ASN A O 1
ATOM 673 N N . GLN A 1 88 ? 1.027 -8.416 -6.681 1.00 97.56 88 GLN A N 1
ATOM 674 C CA . GLN A 1 88 ? 0.792 -9.702 -6.026 1.00 97.56 88 GLN A CA 1
ATOM 675 C C . GLN A 1 88 ? 2.041 -10.590 -5.925 1.00 97.56 88 GLN A C 1
ATOM 677 O O . GLN A 1 88 ? 2.258 -11.226 -4.893 1.00 97.56 88 GLN A O 1
ATOM 682 N N . ASP A 1 89 ? 2.883 -10.613 -6.962 1.00 97.38 89 ASP A N 1
ATOM 683 C CA . ASP A 1 89 ? 4.054 -11.491 -7.002 1.00 97.38 89 ASP A CA 1
ATOM 684 C C . ASP A 1 89 ? 5.146 -10.947 -6.079 1.00 97.38 89 ASP A C 1
ATOM 686 O O . ASP A 1 89 ? 5.770 -11.691 -5.326 1.00 97.38 89 ASP A O 1
ATOM 690 N N . LEU A 1 90 ? 5.347 -9.627 -6.100 1.00 97.38 90 LEU A N 1
ATOM 691 C CA . LEU A 1 90 ? 6.298 -8.955 -5.218 1.00 97.38 90 LEU A CA 1
ATOM 692 C C . LEU A 1 90 ? 5.840 -8.991 -3.757 1.00 97.38 90 LEU A C 1
ATOM 694 O O . LEU A 1 90 ? 6.664 -9.222 -2.876 1.00 97.38 90 LEU A O 1
ATOM 698 N N . PHE A 1 91 ? 4.538 -8.856 -3.489 1.00 96.81 91 PHE A N 1
ATOM 699 C CA . PHE A 1 91 ? 3.996 -9.019 -2.141 1.00 96.81 91 PHE A CA 1
ATOM 700 C C . PHE A 1 91 ? 4.275 -10.425 -1.590 1.00 96.81 91 PHE A C 1
ATOM 702 O O . PHE A 1 91 ? 4.737 -10.565 -0.457 1.00 96.81 91 PHE A O 1
ATOM 709 N N . ALA A 1 92 ? 4.087 -11.469 -2.405 1.00 95.31 92 ALA A N 1
ATOM 710 C CA . ALA A 1 92 ? 4.403 -12.845 -2.020 1.00 95.31 92 ALA A CA 1
ATOM 711 C C . ALA A 1 92 ? 5.899 -13.056 -1.710 1.00 95.31 92 ALA A C 1
ATOM 713 O O . ALA A 1 92 ? 6.233 -13.870 -0.849 1.00 95.31 92 ALA A O 1
ATOM 714 N N . LEU A 1 93 ? 6.797 -12.307 -2.363 1.00 95.31 93 LEU A N 1
ATOM 715 C CA . LEU A 1 93 ? 8.230 -12.294 -2.042 1.00 95.31 93 LEU A CA 1
ATOM 716 C C . LEU A 1 93 ? 8.545 -11.518 -0.753 1.00 95.31 93 LEU A C 1
ATOM 718 O O . LEU A 1 93 ? 9.492 -11.865 -0.050 1.00 95.31 93 LEU A O 1
ATOM 722 N N . THR A 1 94 ? 7.770 -10.478 -0.438 1.00 96.00 94 THR A N 1
ATOM 723 C CA . THR A 1 94 ? 7.969 -9.618 0.739 1.00 96.00 94 THR A CA 1
ATOM 724 C C . THR A 1 94 ? 7.499 -10.277 2.037 1.00 96.00 94 THR A C 1
ATOM 726 O O . THR A 1 94 ? 8.182 -10.160 3.052 1.00 96.00 94 THR A O 1
ATOM 729 N N . VAL A 1 95 ? 6.377 -11.005 2.032 1.00 95.00 95 VAL A N 1
ATOM 730 C CA . VAL A 1 95 ? 5.789 -11.594 3.256 1.00 95.00 95 VAL A CA 1
ATOM 731 C C . VAL A 1 95 ? 6.776 -12.454 4.069 1.00 95.00 95 VAL A C 1
ATOM 733 O O . VAL A 1 95 ? 6.863 -12.245 5.279 1.00 95.00 95 VAL A O 1
ATOM 736 N N . PRO A 1 96 ? 7.571 -13.369 3.475 1.00 95.00 96 PRO A N 1
ATOM 737 C CA . PRO A 1 96 ? 8.544 -14.158 4.235 1.00 95.00 96 PRO A CA 1
ATOM 738 C C . PRO A 1 96 ? 9.666 -13.331 4.878 1.00 95.00 96 PRO A C 1
ATOM 740 O O . PRO A 1 96 ? 10.228 -13.755 5.885 1.00 95.00 96 PRO A O 1
ATOM 743 N N . ALA A 1 97 ? 10.005 -12.171 4.303 1.00 95.56 97 ALA A N 1
ATOM 744 C CA . ALA A 1 97 ? 11.055 -11.288 4.812 1.00 95.56 97 ALA A CA 1
ATOM 745 C C . ALA A 1 97 ? 10.574 -10.400 5.972 1.00 95.56 97 ALA A C 1
ATOM 747 O O . ALA A 1 97 ? 11.385 -9.973 6.791 1.00 95.56 97 ALA A O 1
ATOM 748 N N . TYR A 1 98 ? 9.262 -10.161 6.071 1.00 96.31 98 TYR A N 1
ATOM 749 C CA . TYR A 1 98 ? 8.655 -9.278 7.066 1.00 96.31 98 TYR A CA 1
ATOM 750 C C . TYR A 1 98 ? 7.494 -9.976 7.790 1.00 96.31 98 TYR A C 1
ATOM 752 O O . TYR A 1 98 ? 6.329 -9.781 7.433 1.00 96.31 98 TYR A O 1
ATOM 760 N N . PRO A 1 99 ? 7.779 -10.764 8.847 1.00 93.50 99 PRO A N 1
ATOM 761 C CA . PRO A 1 99 ? 6.771 -11.576 9.532 1.00 93.50 99 PRO A CA 1
ATOM 762 C C . PRO A 1 99 ? 5.566 -10.796 10.075 1.00 93.50 99 PRO A C 1
ATOM 764 O O . PRO A 1 99 ? 4.481 -11.366 10.192 1.00 93.50 99 PRO A O 1
ATOM 767 N N . PHE A 1 100 ? 5.724 -9.501 10.378 1.00 96.12 100 PHE A N 1
ATOM 768 C CA . PHE A 1 100 ? 4.626 -8.659 10.866 1.00 96.12 100 PHE A CA 1
ATOM 769 C C . PHE A 1 100 ? 3.485 -8.498 9.855 1.00 96.12 100 PHE A C 1
ATOM 771 O O . PHE A 1 100 ? 2.346 -8.254 10.247 1.00 96.12 100 PHE A O 1
ATOM 778 N N . LEU A 1 101 ? 3.750 -8.696 8.558 1.00 95.75 101 LEU A N 1
ATOM 779 C CA . LEU A 1 101 ? 2.711 -8.705 7.525 1.00 95.75 101 LEU A CA 1
ATOM 780 C C . LEU A 1 101 ? 1.708 -9.855 7.712 1.00 95.75 101 LEU A C 1
ATOM 782 O O . LEU A 1 101 ? 0.609 -9.799 7.168 1.00 95.75 101 LEU A O 1
ATOM 786 N N . GLY A 1 102 ? 2.054 -10.873 8.505 1.00 94.81 102 GLY A N 1
ATOM 787 C CA . GLY A 1 102 ? 1.147 -11.946 8.908 1.00 94.81 102 GLY A CA 1
ATOM 788 C C . GLY A 1 102 ? 0.301 -11.645 10.151 1.00 94.81 102 GLY A C 1
ATOM 789 O O . GLY A 1 102 ? -0.468 -12.510 10.557 1.00 94.81 102 GLY A O 1
ATOM 790 N N . TRP A 1 103 ? 0.447 -10.478 10.792 1.00 96.81 103 TRP A N 1
ATOM 791 C CA . TRP A 1 103 ? -0.305 -10.135 12.013 1.00 96.81 103 TRP A CA 1
ATOM 792 C C . TRP A 1 103 ? -1.674 -9.516 11.731 1.00 96.81 103 TRP A C 1
ATOM 794 O O . TRP A 1 103 ? -2.536 -9.504 12.607 1.00 96.81 103 TRP A O 1
ATOM 804 N N . PHE A 1 104 ? -1.883 -9.012 10.516 1.00 97.62 104 PHE A N 1
ATOM 805 C CA . PHE A 1 104 ? -3.190 -8.553 10.065 1.00 97.62 104 PHE A CA 1
ATOM 806 C C . PHE A 1 104 ? -4.161 -9.734 9.977 1.00 97.62 104 PHE A C 1
ATOM 808 O O . PHE A 1 104 ? -3.783 -10.822 9.540 1.00 97.62 104 PHE A O 1
ATOM 815 N N . ARG A 1 105 ? -5.443 -9.508 10.287 1.00 97.75 105 ARG A N 1
ATOM 816 C CA . ARG A 1 105 ? -6.501 -10.509 10.056 1.00 97.75 105 ARG A CA 1
ATOM 817 C C . ARG A 1 105 ? -6.582 -10.914 8.579 1.00 97.75 105 ARG A C 1
ATOM 819 O O . ARG A 1 105 ? -6.923 -12.050 8.257 1.00 97.75 105 ARG A O 1
ATOM 826 N N . GLY A 1 106 ? -6.259 -9.984 7.687 1.00 97.56 106 GLY A N 1
ATOM 827 C CA . GLY A 1 106 ? -6.072 -10.234 6.267 1.00 97.56 106 GLY A CA 1
ATOM 828 C C . GLY A 1 106 ? -5.655 -8.972 5.520 1.00 97.56 106 GLY A C 1
ATOM 829 O O . GLY A 1 106 ? -5.657 -7.870 6.075 1.00 97.56 106 GLY A O 1
ATOM 830 N N . ALA A 1 107 ? -5.295 -9.147 4.250 1.00 98.00 107 ALA A N 1
ATOM 831 C CA . ALA A 1 107 ? -4.845 -8.070 3.382 1.00 98.00 107 ALA A CA 1
ATOM 832 C C . ALA A 1 107 ? -5.616 -8.056 2.055 1.00 98.00 107 ALA A C 1
ATOM 834 O O . ALA A 1 107 ? -5.793 -9.093 1.416 1.00 98.00 107 ALA A O 1
ATOM 835 N N . THR A 1 108 ? -6.016 -6.869 1.607 1.00 98.69 108 THR A N 1
ATOM 836 C CA . THR A 1 108 ? -6.384 -6.606 0.215 1.00 98.69 108 THR A CA 1
ATOM 837 C C . THR A 1 108 ? -5.168 -6.033 -0.495 1.00 98.69 108 THR A C 1
ATOM 839 O O . THR A 1 108 ? -4.736 -4.914 -0.215 1.00 98.69 108 THR A O 1
ATOM 842 N N . VAL A 1 109 ? -4.625 -6.821 -1.418 1.00 98.50 109 VAL A N 1
ATOM 843 C CA . VAL A 1 109 ? -3.481 -6.466 -2.263 1.00 98.50 109 VAL A CA 1
ATOM 844 C C . VAL A 1 109 ? -4.005 -6.092 -3.643 1.00 98.50 109 VAL A C 1
ATOM 846 O O . VAL A 1 109 ? -4.634 -6.929 -4.297 1.00 98.50 109 VAL A O 1
ATOM 849 N N . SER A 1 110 ? -3.761 -4.857 -4.085 1.00 98.62 110 SER A N 1
ATOM 850 C CA . SER A 1 110 ? -4.340 -4.310 -5.319 1.00 98.62 110 SER A CA 1
ATOM 851 C C . SER A 1 110 ? -4.073 -5.176 -6.546 1.00 98.62 110 SER A C 1
ATOM 853 O O . SER A 1 110 ? -4.995 -5.424 -7.318 1.00 98.62 110 SER A O 1
ATOM 855 N N . GLY A 1 111 ? -2.859 -5.718 -6.693 1.00 98.19 111 GLY A N 1
ATOM 856 C CA . GLY A 1 111 ? -2.505 -6.551 -7.839 1.00 98.19 111 GLY A CA 1
ATOM 857 C C . GLY A 1 111 ? -3.316 -7.848 -7.908 1.00 98.19 111 GLY A C 1
ATOM 858 O O . GLY A 1 111 ? -3.666 -8.318 -8.990 1.00 98.19 111 GLY A O 1
ATOM 859 N N . THR A 1 112 ? -3.713 -8.378 -6.748 1.00 98.25 112 THR A N 1
ATOM 860 C CA . THR A 1 112 ? -4.567 -9.569 -6.646 1.00 98.25 112 THR A CA 1
ATOM 861 C C . THR A 1 112 ? -6.007 -9.258 -7.047 1.00 98.25 112 THR A C 1
ATOM 863 O O . THR A 1 112 ? -6.624 -10.028 -7.781 1.00 98.25 112 THR A O 1
ATOM 866 N N . VAL A 1 113 ? -6.551 -8.130 -6.578 1.00 98.44 113 VAL A N 1
ATOM 867 C CA . VAL A 1 113 ? -7.963 -7.761 -6.799 1.00 98.44 113 VAL A CA 1
ATOM 868 C C . VAL A 1 113 ? -8.192 -6.894 -8.041 1.00 98.44 113 VAL A C 1
ATOM 870 O O . VAL A 1 113 ? -9.337 -6.666 -8.419 1.00 98.44 113 VAL A O 1
ATOM 873 N N . ARG A 1 114 ? -7.116 -6.434 -8.691 1.00 98.00 114 ARG A N 1
ATOM 874 C CA . ARG A 1 114 ? -7.101 -5.557 -9.878 1.00 98.00 114 ARG A CA 1
ATOM 875 C C . ARG A 1 114 ? -7.866 -4.243 -9.699 1.00 98.00 114 ARG A C 1
ATOM 877 O O . ARG A 1 114 ? -8.395 -3.682 -10.655 1.00 98.00 114 ARG A O 1
ATOM 884 N N . LEU A 1 115 ? -7.893 -3.749 -8.468 1.00 97.94 115 LEU A N 1
ATOM 885 C CA . LEU A 1 115 ? -8.422 -2.448 -8.074 1.00 97.94 115 LEU A CA 1
ATOM 886 C C . LEU A 1 115 ? -7.324 -1.739 -7.293 1.00 97.94 115 LEU A C 1
ATOM 888 O O . LEU A 1 115 ? -6.646 -2.389 -6.504 1.00 97.94 115 LEU A O 1
ATOM 892 N N . VAL A 1 116 ? -7.152 -0.436 -7.498 1.00 98.19 116 VAL A N 1
ATOM 893 C CA . VAL A 1 116 ? -6.090 0.362 -6.866 1.00 98.19 116 VAL A CA 1
ATOM 894 C C . VAL A 1 116 ? -6.696 1.544 -6.131 1.00 98.19 116 VAL A C 1
ATOM 896 O O . VAL A 1 116 ? -7.616 2.177 -6.638 1.00 98.19 116 VAL A O 1
ATOM 899 N N . LYS A 1 117 ? -6.154 1.906 -4.970 1.00 98.56 117 LYS A N 1
ATOM 900 C CA . LYS A 1 117 ? -6.425 3.221 -4.377 1.00 98.56 117 LYS A CA 1
ATOM 901 C C . LYS A 1 117 ? -5.917 4.308 -5.343 1.00 98.56 117 LYS A C 1
ATOM 903 O O . LYS A 1 117 ? -4.876 4.086 -5.973 1.00 98.56 117 LYS A O 1
ATOM 908 N N . PRO A 1 118 ? -6.616 5.445 -5.499 1.00 98.38 118 PRO A N 1
ATOM 909 C CA . PRO A 1 118 ? -7.769 5.909 -4.719 1.00 98.38 118 PRO A CA 1
ATOM 910 C C . PRO A 1 118 ? -9.149 5.534 -5.310 1.00 98.38 118 PRO A C 1
ATOM 912 O O . PRO A 1 118 ? -10.131 6.221 -5.043 1.00 98.38 118 PRO A O 1
ATOM 915 N N . ASP A 1 119 ? -9.266 4.484 -6.132 1.00 98.44 119 ASP A N 1
ATOM 916 C CA . ASP A 1 119 ? -10.565 4.064 -6.678 1.00 98.44 119 ASP A CA 1
ATOM 917 C C . ASP A 1 119 ? -11.527 3.652 -5.541 1.00 98.44 119 ASP A C 1
ATOM 919 O O . ASP A 1 119 ? -11.189 2.752 -4.764 1.00 98.44 119 ASP A O 1
ATOM 923 N N . PRO A 1 120 ? -12.734 4.247 -5.429 1.00 98.25 120 PRO A N 1
ATOM 924 C CA . PRO A 1 120 ? -13.700 3.909 -4.380 1.00 98.25 120 PRO A CA 1
ATOM 925 C C . PRO A 1 120 ? -14.048 2.410 -4.322 1.00 98.25 120 PRO A C 1
ATOM 927 O O . PRO A 1 120 ? -14.368 1.893 -3.248 1.00 98.25 120 PRO A O 1
ATOM 930 N N . ALA A 1 121 ? -13.949 1.687 -5.442 1.00 98.56 121 ALA A N 1
ATOM 931 C CA . ALA A 1 121 ? -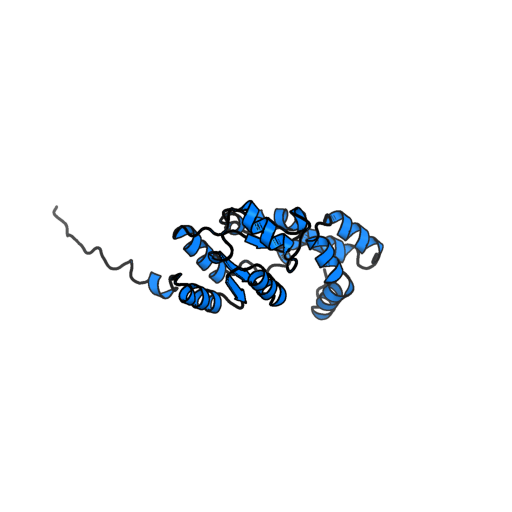14.258 0.264 -5.507 1.00 98.56 121 ALA A CA 1
ATOM 932 C C . ALA A 1 121 ? -13.349 -0.592 -4.607 1.00 98.56 121 ALA A C 1
ATOM 934 O O . ALA A 1 121 ? -13.816 -1.595 -4.065 1.00 98.56 121 ALA A O 1
ATOM 935 N N . ILE A 1 122 ? -12.079 -0.210 -4.401 1.00 98.75 122 ILE A N 1
ATOM 936 C CA . ILE A 1 122 ? -11.166 -1.002 -3.561 1.00 98.75 122 ILE A CA 1
ATOM 937 C C . ILE A 1 122 ? -11.524 -0.897 -2.073 1.00 98.75 122 ILE A C 1
ATOM 939 O O . ILE A 1 122 ? -11.449 -1.892 -1.353 1.00 98.75 122 ILE A O 1
ATOM 943 N N . TYR A 1 123 ? -11.976 0.277 -1.620 1.00 98.81 123 TYR A N 1
ATOM 944 C CA . TYR A 1 123 ? -12.430 0.485 -0.244 1.00 98.81 123 TYR A CA 1
ATOM 945 C C . TYR A 1 123 ? -13.721 -0.293 0.011 1.00 98.81 123 TYR A C 1
ATOM 947 O O . TYR A 1 123 ? -13.826 -1.006 1.007 1.00 98.81 123 TYR A O 1
ATOM 955 N N . ALA A 1 124 ? -14.675 -0.232 -0.925 1.00 98.62 124 ALA A N 1
ATOM 956 C CA . ALA A 1 124 ? -15.912 -1.005 -0.842 1.00 98.62 124 ALA A CA 1
ATOM 957 C C . ALA A 1 124 ? -15.639 -2.518 -0.793 1.00 98.62 124 ALA A C 1
ATOM 959 O O . ALA A 1 124 ? -16.188 -3.220 0.058 1.00 98.62 124 ALA A O 1
ATOM 960 N N . LEU A 1 125 ? -14.744 -3.012 -1.656 1.00 98.75 125 LEU A N 1
ATOM 961 C CA . LEU A 1 125 ? -14.330 -4.414 -1.660 1.00 98.75 125 LEU A CA 1
ATOM 962 C C . LEU A 1 125 ? -13.675 -4.814 -0.334 1.00 98.75 125 LEU A C 1
ATOM 964 O O . LEU A 1 125 ? -13.989 -5.877 0.203 1.00 98.75 125 LEU A O 1
ATOM 968 N N . HIS A 1 126 ? -12.773 -3.986 0.198 1.00 98.75 126 HIS A N 1
ATOM 969 C CA . HIS A 1 126 ? -12.090 -4.270 1.457 1.00 98.75 126 HIS A CA 1
ATOM 970 C C . HIS A 1 126 ? -13.080 -4.341 2.624 1.00 98.75 126 HIS A C 1
ATOM 972 O O . HIS A 1 126 ? -13.091 -5.331 3.357 1.00 98.75 126 HIS A O 1
ATOM 978 N N . ALA A 1 127 ? -13.967 -3.347 2.748 1.00 98.56 127 ALA A N 1
ATOM 979 C CA . ALA A 1 127 ? -15.000 -3.334 3.779 1.00 98.56 127 ALA A CA 1
ATOM 980 C C . ALA A 1 127 ? -15.905 -4.570 3.688 1.00 98.56 127 ALA A C 1
ATOM 982 O O . ALA A 1 127 ? -16.126 -5.243 4.691 1.00 98.56 127 ALA A O 1
ATOM 983 N N . GLN A 1 128 ? -16.359 -4.933 2.484 1.00 98.56 128 GLN A N 1
ATOM 984 C CA . GLN A 1 128 ? -17.189 -6.120 2.276 1.00 98.56 128 GLN A CA 1
ATOM 985 C C . GLN A 1 128 ? -16.457 -7.420 2.634 1.00 98.56 128 GLN A C 1
ATOM 987 O O . GLN A 1 128 ? -17.021 -8.274 3.314 1.00 98.56 128 GLN A O 1
ATOM 992 N N . THR A 1 129 ? -15.210 -7.575 2.181 1.00 98.56 129 THR A N 1
ATOM 993 C CA . THR A 1 129 ? -14.407 -8.795 2.381 1.00 98.56 129 THR A CA 1
ATOM 994 C C . THR A 1 129 ? -14.196 -9.086 3.861 1.00 98.56 129 THR A C 1
ATOM 996 O O . THR A 1 129 ? -14.234 -10.239 4.289 1.00 98.56 129 THR A O 1
ATOM 999 N N . PHE A 1 130 ? -13.987 -8.033 4.646 1.00 98.44 130 PHE A N 1
ATOM 1000 C CA . PHE A 1 130 ? -13.633 -8.141 6.052 1.00 98.44 130 PHE A CA 1
ATOM 1001 C C . PHE A 1 130 ? -14.797 -7.841 7.003 1.00 98.44 130 PHE A C 1
ATOM 1003 O O . PHE A 1 130 ? -14.633 -8.012 8.211 1.00 98.44 130 PHE A O 1
ATOM 1010 N N . GLY A 1 131 ? -15.971 -7.471 6.485 1.00 98.19 131 GLY A N 1
ATOM 1011 C CA . GLY A 1 131 ? -17.142 -7.119 7.290 1.00 98.19 131 GLY A CA 1
ATOM 1012 C C . GLY A 1 131 ? -16.935 -5.847 8.114 1.00 98.19 131 GLY A C 1
ATOM 1013 O O . GLY A 1 131 ? -17.391 -5.783 9.252 1.00 98.19 131 GLY A O 1
ATOM 1014 N N . LEU A 1 132 ? -16.205 -4.873 7.568 1.00 98.25 132 LEU A N 1
ATOM 1015 C CA . LEU A 1 132 ? -15.928 -3.609 8.243 1.00 98.25 132 LEU A CA 1
ATOM 1016 C C . LEU A 1 132 ? -17.108 -2.651 8.090 1.00 98.25 132 LEU A C 1
ATOM 1018 O O . LEU A 1 132 ? -17.688 -2.539 7.010 1.00 98.25 132 LEU A O 1
ATOM 1022 N N . GLU A 1 133 ? -17.404 -1.914 9.154 1.00 98.00 133 GLU A N 1
ATOM 1023 C CA . GLU A 1 133 ? -18.278 -0.744 9.101 1.00 98.00 133 GLU A CA 1
ATOM 1024 C C . GLU A 1 133 ? -17.410 0.489 8.797 1.00 98.00 133 GLU A C 1
ATOM 1026 O O . GLU A 1 133 ? -16.584 0.848 9.644 1.00 98.00 133 GLU A O 1
ATOM 1031 N N . PRO A 1 134 ? -17.556 1.145 7.627 1.00 97.75 134 PRO A N 1
ATOM 1032 C CA . PRO A 1 134 ? -16.765 2.320 7.256 1.00 97.75 134 PRO A CA 1
ATOM 1033 C C . PRO A 1 134 ? -16.672 3.369 8.368 1.00 97.75 134 PRO A C 1
ATOM 1035 O O . PRO A 1 134 ? -15.572 3.757 8.761 1.00 97.75 134 PRO A O 1
ATOM 1038 N N . ALA A 1 135 ? -17.807 3.738 8.968 1.00 97.81 135 ALA A N 1
ATOM 1039 C CA . ALA A 1 135 ? -17.860 4.768 10.004 1.00 97.81 135 ALA A CA 1
ATOM 1040 C C . ALA A 1 135 ? -17.165 4.368 11.322 1.00 97.81 135 ALA A C 1
ATOM 1042 O O . ALA A 1 135 ? -16.857 5.235 12.139 1.00 97.81 135 ALA A O 1
ATOM 1043 N N . ALA A 1 136 ? -16.901 3.075 11.534 1.00 97.19 136 ALA A N 1
ATOM 1044 C CA . ALA A 1 136 ? -16.156 2.544 12.677 1.00 97.19 136 ALA A CA 1
ATOM 1045 C C . ALA A 1 136 ? -14.729 2.101 12.305 1.00 97.19 136 ALA A C 1
ATOM 1047 O O . ALA A 1 136 ? -14.011 1.566 13.148 1.00 97.19 136 ALA A O 1
ATOM 1048 N N . THR A 1 137 ? -14.309 2.317 11.056 1.00 98.31 137 THR A N 1
ATOM 1049 C CA . THR A 1 137 ? -12.984 1.945 10.558 1.00 98.31 137 THR A CA 1
ATOM 1050 C C . THR A 1 137 ? -12.097 3.179 10.500 1.00 98.31 137 THR A C 1
ATOM 1052 O O . THR A 1 137 ? -12.509 4.212 9.971 1.00 98.31 137 THR A O 1
ATOM 1055 N N . LEU A 1 138 ? -10.882 3.071 11.040 1.00 98.62 138 LEU A N 1
ATOM 1056 C CA . LEU A 1 138 ? -9.843 4.094 10.947 1.00 98.62 138 LEU A CA 1
ATOM 1057 C C . LEU A 1 138 ? -8.747 3.627 9.988 1.00 98.62 138 LEU A C 1
ATOM 1059 O O . LEU A 1 138 ? -8.124 2.590 10.203 1.00 98.62 138 LEU A O 1
ATOM 1063 N N . PHE A 1 139 ? -8.518 4.401 8.934 1.00 98.75 139 PHE A N 1
ATOM 1064 C CA . PHE A 1 139 ? -7.553 4.113 7.881 1.00 98.75 139 PHE A CA 1
ATOM 1065 C C . PHE A 1 139 ? -6.361 5.070 7.932 1.00 98.75 139 PHE A C 1
ATOM 1067 O O . PHE A 1 139 ? -6.528 6.277 8.087 1.00 98.75 139 PHE A O 1
ATOM 1074 N N . PHE A 1 140 ? -5.160 4.527 7.758 1.00 98.69 140 PHE A N 1
ATOM 1075 C CA . PHE A 1 140 ? -3.920 5.290 7.658 1.00 98.69 140 PHE A CA 1
ATOM 1076 C C . PHE A 1 140 ? -3.284 5.045 6.292 1.00 98.69 140 PHE A C 1
ATOM 1078 O O . PHE A 1 140 ? -3.149 3.897 5.868 1.00 98.69 140 PHE A O 1
ATOM 1085 N N . ASP A 1 141 ? -2.886 6.121 5.620 1.00 98.62 141 ASP A N 1
ATOM 1086 C CA . ASP A 1 141 ? -2.188 6.081 4.333 1.00 98.62 141 ASP A CA 1
ATOM 1087 C C . ASP A 1 141 ? -1.324 7.333 4.188 1.00 98.62 141 ASP A C 1
ATOM 1089 O O . ASP A 1 141 ? -1.697 8.396 4.681 1.00 98.62 141 ASP A O 1
ATOM 1093 N N . ASP A 1 142 ? -0.174 7.223 3.535 1.00 97.88 142 ASP A N 1
ATOM 1094 C CA . ASP A 1 142 ? 0.765 8.326 3.312 1.00 97.88 142 ASP A CA 1
ATOM 1095 C C . ASP A 1 142 ? 0.430 9.150 2.056 1.00 97.88 142 ASP A C 1
ATOM 1097 O O . ASP A 1 142 ? 0.976 10.236 1.852 1.00 97.88 142 ASP A O 1
ATOM 1101 N N . SER A 1 143 ? -0.501 8.677 1.223 1.00 98.19 143 SER A N 1
ATOM 1102 C CA . SER A 1 143 ? -0.969 9.371 0.026 1.00 98.19 143 SER A CA 1
ATOM 1103 C C . SER A 1 143 ? -2.236 10.188 0.319 1.00 98.19 143 SER A C 1
ATOM 1105 O O . SER A 1 143 ? -3.305 9.612 0.557 1.00 98.19 143 SER A O 1
ATOM 1107 N N . PRO A 1 144 ? -2.195 11.534 0.217 1.00 98.56 144 PRO A N 1
ATOM 1108 C CA . PRO A 1 144 ? -3.381 12.366 0.420 1.00 98.56 144 PRO A CA 1
ATOM 1109 C C . PRO A 1 144 ? -4.577 11.983 -0.474 1.00 98.56 144 PRO A C 1
ATOM 1111 O O . PRO A 1 144 ? -5.686 11.895 0.050 1.00 98.56 144 PRO A O 1
ATOM 1114 N N . PRO A 1 145 ? -4.409 11.671 -1.781 1.00 98.56 145 PRO A N 1
ATOM 1115 C CA . PRO A 1 145 ? -5.507 11.158 -2.605 1.00 98.56 145 PRO A CA 1
ATOM 1116 C C . PRO A 1 145 ? -6.184 9.902 -2.040 1.00 98.56 145 PRO A C 1
ATOM 1118 O O . PRO A 1 145 ? -7.406 9.782 -2.121 1.00 98.56 145 PRO A O 1
ATOM 1121 N N . ASN A 1 146 ? -5.417 8.978 -1.451 1.00 98.75 146 ASN A N 1
ATOM 1122 C CA . ASN A 1 146 ? -5.964 7.756 -0.860 1.00 98.75 146 ASN A CA 1
ATOM 1123 C C . ASN A 1 146 ? -6.759 8.055 0.418 1.00 98.75 146 ASN A C 1
ATOM 1125 O O . ASN A 1 146 ? -7.801 7.439 0.648 1.00 98.75 146 ASN A O 1
ATOM 1129 N N . VAL A 1 147 ? -6.283 8.994 1.239 1.00 98.81 147 VAL A N 1
ATOM 1130 C CA . VAL A 1 147 ? -6.977 9.438 2.458 1.00 98.81 147 VAL A CA 1
ATOM 1131 C C . VAL A 1 147 ? -8.301 10.112 2.103 1.00 98.81 147 VAL A C 1
ATOM 1133 O O . VAL A 1 147 ? -9.341 9.768 2.664 1.00 98.81 147 VAL A O 1
ATOM 1136 N N . GLU A 1 148 ? -8.292 11.029 1.136 1.00 98.75 148 GLU A N 1
ATOM 1137 C CA . GLU A 1 148 ? -9.505 11.733 0.710 1.00 98.75 148 GLU A CA 1
ATOM 1138 C C . GLU A 1 148 ? -10.535 10.784 0.086 1.00 98.75 148 GLU A C 1
ATOM 1140 O O . GLU A 1 148 ? -11.728 10.896 0.368 1.00 98.75 148 GLU A O 1
ATOM 1145 N N . ALA A 1 149 ? -10.098 9.794 -0.696 1.00 98.69 149 ALA A N 1
ATOM 1146 C CA . ALA A 1 149 ? -10.999 8.781 -1.237 1.00 98.69 149 ALA A CA 1
ATOM 1147 C C . ALA A 1 149 ? -11.597 7.869 -0.153 1.00 98.69 149 ALA A C 1
ATOM 1149 O O . ALA A 1 149 ? -12.785 7.556 -0.218 1.00 98.69 149 ALA A O 1
ATOM 1150 N N . ALA A 1 150 ? -10.822 7.497 0.871 1.00 98.75 150 ALA A N 1
ATOM 1151 C CA . ALA A 1 150 ? -11.339 6.748 2.017 1.00 98.75 150 ALA A CA 1
ATOM 1152 C C . ALA A 1 150 ? -12.418 7.547 2.770 1.00 98.75 150 ALA A C 1
ATOM 1154 O O . ALA A 1 150 ? -13.498 7.024 3.051 1.00 98.75 150 ALA A O 1
ATOM 1155 N N . ARG A 1 151 ? -12.168 8.842 3.020 1.00 98.69 151 ARG A N 1
ATOM 1156 C CA . ARG A 1 151 ? -13.151 9.759 3.629 1.00 98.69 151 ARG A CA 1
ATOM 1157 C C . ARG A 1 151 ? -14.411 9.874 2.778 1.00 98.69 151 ARG A C 1
ATOM 1159 O O . ARG A 1 151 ? -15.518 9.766 3.300 1.00 98.69 151 ARG A O 1
ATOM 1166 N N . ALA A 1 152 ? -14.259 10.029 1.463 1.00 98.56 152 ALA A N 1
ATOM 1167 C CA . ALA A 1 152 ? -15.381 10.065 0.527 1.00 98.56 152 ALA A CA 1
ATOM 1168 C C . ALA A 1 152 ? -16.176 8.744 0.495 1.00 98.56 152 ALA A C 1
ATOM 1170 O O . ALA A 1 152 ? -17.380 8.761 0.245 1.00 98.56 152 ALA A O 1
ATOM 1171 N N . ALA A 1 153 ? -15.528 7.614 0.794 1.00 97.94 153 ALA A N 1
ATOM 1172 C CA . ALA A 1 153 ? -16.160 6.306 0.961 1.00 97.94 153 ALA A CA 1
ATOM 1173 C C . ALA A 1 153 ? -16.797 6.093 2.353 1.00 97.94 153 ALA A C 1
ATOM 1175 O O . ALA A 1 153 ? -17.308 5.007 2.628 1.00 97.94 153 ALA A O 1
ATOM 1176 N N . GLY A 1 154 ? -16.783 7.105 3.230 1.00 98.25 154 GLY A N 1
ATOM 1177 C CA . GLY A 1 154 ? -17.410 7.072 4.554 1.00 98.25 154 GLY A CA 1
ATOM 1178 C C . GLY A 1 154 ? -16.531 6.508 5.671 1.00 98.25 154 GLY A C 1
ATOM 1179 O O . GLY A 1 154 ? -17.048 6.202 6.743 1.00 98.25 154 GLY A O 1
ATOM 1180 N N . TRP A 1 155 ? -15.228 6.349 5.432 1.00 98.62 155 TRP A N 1
ATOM 1181 C CA . TRP A 1 155 ? -14.283 5.873 6.438 1.00 98.62 155 TRP A CA 1
ATOM 1182 C C . TRP A 1 155 ? -13.728 7.031 7.263 1.00 98.62 155 TRP A C 1
ATOM 1184 O O . TRP A 1 155 ? -13.591 8.152 6.765 1.00 98.62 155 TRP A O 1
ATOM 1194 N N . ASN A 1 156 ? -13.305 6.747 8.495 1.00 98.62 156 ASN A N 1
ATOM 1195 C CA . ASN A 1 156 ? -12.368 7.637 9.172 1.00 98.62 156 ASN A CA 1
ATOM 1196 C C . ASN A 1 156 ? -10.986 7.402 8.562 1.00 98.62 156 ASN A C 1
ATOM 1198 O O . ASN A 1 156 ? -10.564 6.256 8.408 1.00 98.62 156 ASN A O 1
ATOM 1202 N N . ALA A 1 157 ? -10.272 8.466 8.201 1.00 98.56 157 ALA A N 1
ATOM 1203 C CA . ALA A 1 157 ? -8.934 8.325 7.644 1.00 98.56 157 ALA A CA 1
ATOM 1204 C C . ALA A 1 157 ? -8.019 9.476 8.043 1.00 98.56 157 ALA A C 1
ATOM 1206 O O . ALA A 1 157 ? -8.451 10.633 8.090 1.00 98.56 157 ALA A O 1
ATOM 1207 N N . GLU A 1 158 ? -6.756 9.145 8.281 1.00 98.56 158 GLU A N 1
ATOM 1208 C CA . GLU A 1 158 ? -5.702 10.059 8.708 1.00 98.56 158 GLU A CA 1
ATOM 1209 C C . GLU A 1 158 ? -4.478 9.905 7.801 1.00 98.56 158 GLU A C 1
ATOM 1211 O O . GLU A 1 158 ? -4.117 8.799 7.390 1.00 98.56 158 GLU A O 1
ATOM 1216 N N . LEU A 1 159 ? -3.852 11.037 7.467 1.00 98.62 159 LEU A N 1
ATOM 1217 C CA . LEU A 1 159 ? -2.625 11.052 6.677 1.00 98.62 159 LEU A CA 1
ATOM 1218 C C . LEU A 1 159 ? -1.468 10.571 7.550 1.00 98.62 159 LEU A C 1
ATOM 1220 O O . LEU A 1 159 ? -1.100 11.235 8.519 1.00 98.62 159 LEU A O 1
ATOM 1224 N N . PHE A 1 160 ? -0.879 9.438 7.188 1.00 98.44 160 PHE A N 1
ATOM 1225 C CA . PHE A 1 160 ? 0.296 8.918 7.865 1.00 98.44 160 PHE A CA 1
ATOM 1226 C C . PHE A 1 160 ? 1.533 9.742 7.490 1.00 98.44 160 PHE A C 1
ATOM 1228 O O . PHE A 1 160 ? 1.834 9.931 6.313 1.00 98.44 160 PHE A O 1
ATOM 1235 N N . THR A 1 161 ? 2.270 10.208 8.500 1.00 97.56 161 THR A N 1
ATOM 1236 C CA . THR A 1 161 ? 3.570 10.877 8.315 1.00 97.56 161 THR A CA 1
ATOM 1237 C C . THR A 1 161 ? 4.690 10.150 9.046 1.00 97.56 161 THR A C 1
ATOM 1239 O O . THR A 1 161 ? 5.749 9.914 8.478 1.00 97.56 161 THR A O 1
ATOM 1242 N N . ASP A 1 162 ? 4.460 9.805 10.313 1.00 97.50 162 ASP A N 1
ATOM 1243 C CA . ASP A 1 162 ? 5.402 9.097 11.170 1.00 97.50 162 ASP A CA 1
ATOM 1244 C C . ASP A 1 162 ? 4.666 8.402 12.329 1.00 97.50 162 ASP A C 1
ATOM 1246 O O . ASP A 1 162 ? 3.490 8.665 12.609 1.00 97.50 162 ASP A O 1
ATOM 1250 N N . ALA A 1 163 ? 5.375 7.524 13.041 1.00 97.31 163 ALA A N 1
ATOM 1251 C CA . ALA A 1 163 ? 4.822 6.772 14.163 1.00 97.31 163 ALA A CA 1
ATOM 1252 C C . ALA A 1 163 ? 4.311 7.665 15.312 1.00 97.31 163 ALA A C 1
ATOM 1254 O O . ALA A 1 163 ? 3.324 7.326 15.966 1.00 97.31 163 ALA A O 1
ATOM 1255 N N . ALA A 1 164 ? 4.943 8.812 15.580 1.00 96.62 164 ALA A N 1
ATOM 1256 C CA . ALA A 1 164 ? 4.513 9.702 16.657 1.00 96.62 164 ALA A CA 1
ATOM 1257 C C . ALA A 1 164 ? 3.206 10.426 16.299 1.00 96.62 164 ALA A C 1
ATOM 1259 O O . ALA A 1 164 ? 2.350 10.611 17.166 1.00 96.62 164 ALA A O 1
ATOM 1260 N N . ALA A 1 165 ? 3.037 10.823 15.036 1.00 96.88 165 ALA A N 1
ATOM 1261 C CA . ALA A 1 165 ? 1.785 11.338 14.498 1.00 96.88 165 ALA A CA 1
ATOM 1262 C C . ALA A 1 165 ? 0.681 10.284 14.566 1.00 96.88 165 ALA A C 1
ATOM 1264 O O . ALA A 1 165 ? -0.357 10.556 15.163 1.00 96.88 165 ALA A O 1
ATOM 1265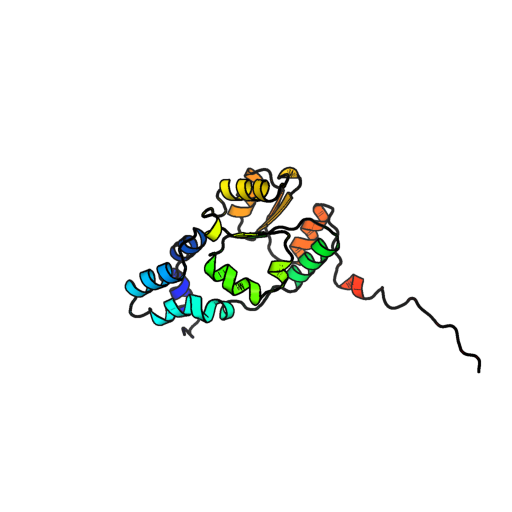 N N . MET A 1 166 ? 0.953 9.059 14.108 1.00 97.94 166 MET A N 1
ATOM 1266 C CA . MET A 1 166 ? -0.008 7.956 14.171 1.00 97.94 166 MET A CA 1
ATOM 1267 C C . MET A 1 166 ? -0.522 7.718 15.599 1.00 97.94 166 MET A C 1
ATOM 1269 O O . MET A 1 166 ? -1.724 7.577 15.799 1.00 97.94 166 MET A O 1
ATOM 1273 N N . ARG A 1 167 ? 0.348 7.747 16.619 1.00 97.81 167 ARG A N 1
ATOM 1274 C CA . ARG A 1 167 ? -0.078 7.622 18.028 1.00 97.81 167 ARG A CA 1
ATOM 1275 C C . ARG A 1 167 ? -0.981 8.767 18.486 1.00 97.81 167 ARG A C 1
ATOM 1277 O O . ARG A 1 167 ? -1.968 8.522 19.173 1.00 97.81 167 ARG A O 1
ATOM 1284 N N . ARG A 1 168 ? -0.673 10.013 18.104 1.00 97.50 168 ARG A N 1
ATOM 1285 C CA . ARG A 1 168 ? -1.539 11.168 18.411 1.00 97.50 168 ARG A CA 1
ATOM 1286 C C . ARG A 1 168 ? -2.897 11.035 17.734 1.00 97.50 168 ARG A C 1
ATOM 1288 O O . ARG A 1 168 ? -3.904 11.404 18.329 1.00 97.50 168 ARG A O 1
ATOM 1295 N N . ASP A 1 169 ? -2.920 10.545 16.502 1.00 98.00 169 ASP A N 1
ATOM 1296 C CA . ASP A 1 169 ? -4.146 10.329 15.742 1.00 98.00 169 ASP A CA 1
ATOM 1297 C C . ASP A 1 169 ? -4.990 9.237 16.399 1.00 98.00 169 ASP A C 1
ATOM 1299 O O . ASP A 1 169 ? -6.144 9.487 16.734 1.00 98.00 169 ASP A O 1
ATOM 1303 N N . LEU A 1 170 ? -4.393 8.084 16.711 1.00 98.06 170 LEU A N 1
ATOM 1304 C CA . LEU A 1 170 ? -5.038 7.006 17.465 1.00 98.06 170 LEU A CA 1
ATOM 1305 C C . LEU A 1 170 ? -5.644 7.515 18.785 1.00 98.06 170 LEU A C 1
ATOM 1307 O O . LEU A 1 170 ? -6.817 7.256 19.053 1.00 98.06 170 LEU A O 1
ATOM 1311 N N . ALA A 1 171 ? -4.910 8.326 19.553 1.00 97.56 171 ALA A N 1
ATOM 1312 C CA . ALA A 1 171 ? -5.416 8.916 20.792 1.00 97.56 171 ALA A CA 1
ATOM 1313 C C . ALA A 1 171 ? -6.622 9.851 20.570 1.00 97.56 171 ALA A C 1
ATOM 1315 O O . ALA A 1 171 ? -7.567 9.828 21.358 1.00 97.56 171 ALA A O 1
ATOM 1316 N N . ARG A 1 172 ? -6.664 10.632 19.474 1.00 97.25 172 ARG A N 1
ATOM 1317 C CA . ARG A 1 172 ? -7.856 11.440 19.124 1.00 97.25 172 ARG A CA 1
ATOM 1318 C C . ARG A 1 172 ? -9.093 10.581 18.863 1.00 97.25 172 ARG A C 1
ATOM 1320 O O . ARG A 1 172 ? -10.205 11.044 19.100 1.00 97.25 172 ARG A O 1
ATOM 1327 N N . TRP A 1 173 ? -8.893 9.347 18.411 1.00 96.94 173 TRP A N 1
ATOM 1328 C CA . TRP A 1 173 ? -9.941 8.347 18.216 1.00 96.94 173 TRP A CA 1
ATOM 1329 C C . TRP A 1 173 ? -10.211 7.498 19.472 1.00 96.94 173 TRP A C 1
ATOM 1331 O O . TRP A 1 173 ? -10.981 6.542 19.412 1.00 96.94 173 TRP A O 1
ATOM 1341 N N . GLY A 1 174 ? -9.611 7.842 20.619 1.00 96.19 174 GLY A N 1
ATOM 1342 C CA . GLY A 1 174 ? -9.771 7.116 21.883 1.00 96.19 174 GLY A CA 1
ATOM 1343 C C . GLY A 1 174 ? -9.008 5.789 21.940 1.00 96.19 174 GLY A C 1
ATOM 1344 O O . GLY A 1 174 ? -9.282 4.959 22.807 1.00 96.19 174 GLY A O 1
ATOM 1345 N N . ILE A 1 175 ? -8.066 5.572 21.020 1.00 96.06 175 ILE A N 1
ATOM 1346 C CA . ILE A 1 175 ? -7.204 4.393 20.974 1.00 96.06 175 ILE A CA 1
ATOM 1347 C C . ILE A 1 175 ? -5.879 4.754 21.641 1.00 96.06 175 ILE A C 1
ATOM 1349 O O . ILE A 1 175 ? -4.962 5.288 21.019 1.00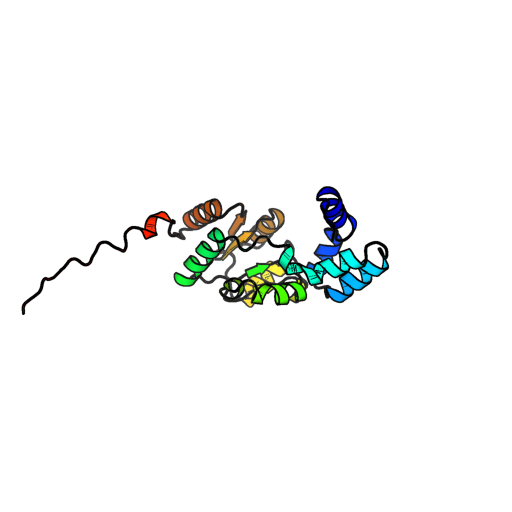 96.06 175 ILE A O 1
ATOM 1353 N N . GLU A 1 176 ? -5.787 4.464 22.935 1.00 93.25 176 GLU A N 1
ATOM 1354 C CA . GLU A 1 176 ? -4.561 4.687 23.697 1.00 93.25 176 GLU A CA 1
ATOM 1355 C C . GLU A 1 176 ? -3.465 3.723 23.252 1.00 93.25 176 GLU A C 1
ATOM 1357 O O . GLU A 1 176 ? -3.701 2.516 23.119 1.00 93.25 176 GLU A O 1
ATOM 1362 N N . THR A 1 177 ? -2.250 4.246 23.092 1.00 90.44 177 THR A N 1
ATOM 1363 C CA . THR A 1 177 ? -1.065 3.449 22.768 1.00 90.44 177 THR A CA 1
ATOM 1364 C C . THR A 1 177 ? 0.048 3.687 23.787 1.00 90.44 177 THR A C 1
ATOM 1366 O O . THR A 1 177 ? 0.283 4.829 24.168 1.00 90.44 177 THR A O 1
ATOM 1369 N N . GLU A 1 178 ? 0.735 2.632 24.208 1.00 84.94 178 GLU A N 1
ATOM 1370 C CA . GLU A 1 178 ? 1.849 2.661 25.153 1.00 84.94 178 GLU A CA 1
ATOM 1371 C C . GLU A 1 178 ? 3.002 3.454 24.544 1.00 84.94 178 GLU A C 1
ATOM 1373 O O . GLU A 1 178 ? 3.472 3.175 23.435 1.00 84.94 178 GLU A O 1
ATOM 1378 N N . THR A 1 179 ? 3.486 4.455 25.271 1.00 68.00 179 THR A N 1
ATOM 1379 C CA . THR A 1 179 ? 4.718 5.133 24.878 1.00 68.00 179 THR A CA 1
ATOM 1380 C C . THR A 1 179 ? 5.905 4.318 25.381 1.00 68.00 179 THR A C 1
ATOM 1382 O O . THR A 1 179 ? 5.810 3.603 26.374 1.00 68.00 179 THR A O 1
ATOM 1385 N N . GLY A 1 180 ? 7.063 4.402 24.718 1.00 53.38 180 GLY A N 1
ATOM 1386 C CA . GLY A 1 180 ? 8.267 3.671 25.148 1.00 53.38 180 GLY A CA 1
ATOM 1387 C C . GLY A 1 180 ? 8.710 3.954 26.597 1.00 53.38 180 GLY A C 1
ATOM 1388 O O . GLY A 1 180 ? 9.524 3.200 27.121 1.00 53.38 180 GLY A O 1
ATOM 1389 N N . ALA A 1 181 ? 8.159 4.991 27.240 1.00 44.91 181 ALA A N 1
ATOM 1390 C CA . ALA A 1 181 ? 8.362 5.333 28.646 1.00 44.91 181 ALA A CA 1
ATOM 1391 C C . ALA A 1 181 ? 7.615 4.408 29.631 1.00 44.91 181 ALA A C 1
ATOM 1393 O O . ALA A 1 181 ? 8.067 4.233 30.757 1.00 44.91 181 ALA A O 1
ATOM 1394 N N . ASP A 1 182 ? 6.538 3.741 29.206 1.00 44.12 182 ASP A N 1
ATOM 1395 C CA . ASP A 1 182 ? 5.711 2.896 30.086 1.00 44.12 182 ASP A CA 1
ATOM 1396 C C . ASP A 1 182 ? 6.348 1.514 30.357 1.00 44.12 182 ASP A C 1
ATOM 1398 O O . ASP A 1 182 ? 5.842 0.712 31.143 1.00 44.12 182 ASP A O 1
ATOM 1402 N N . ARG A 1 183 ? 7.492 1.216 29.718 1.00 48.28 183 ARG A N 1
ATOM 1403 C CA . ARG A 1 183 ? 8.236 -0.041 29.904 1.00 48.28 183 ARG A CA 1
ATOM 1404 C C . ARG A 1 183 ? 9.124 -0.067 31.154 1.00 48.28 183 ARG A C 1
ATOM 1406 O O . ARG A 1 183 ? 9.565 -1.154 31.521 1.00 48.28 183 ARG A O 1
ATOM 1413 N N . GLU A 1 184 ? 9.378 1.064 31.818 1.00 39.28 184 GLU A N 1
ATOM 1414 C CA . GLU A 1 184 ? 10.242 1.101 33.014 1.00 39.28 184 GLU A CA 1
ATOM 1415 C C . GLU A 1 184 ? 9.512 0.816 34.343 1.00 39.28 184 GLU A C 1
ATOM 1417 O O . GLU A 1 184 ? 10.167 0.479 35.327 1.00 39.28 184 GLU A O 1
ATOM 1422 N N . GLU A 1 185 ? 8.174 0.845 34.401 1.00 40.25 185 GLU A N 1
ATOM 1423 C CA . GLU A 1 185 ? 7.450 0.737 35.686 1.00 40.25 185 GLU A CA 1
ATOM 1424 C C . GLU A 1 185 ? 6.981 -0.675 36.087 1.00 40.25 185 GLU A C 1
ATOM 1426 O O . GLU A 1 185 ? 6.467 -0.864 37.189 1.00 40.25 185 GLU A O 1
ATOM 1431 N N . VAL A 1 186 ? 7.212 -1.711 35.271 1.00 45.62 186 VAL A N 1
ATOM 1432 C CA . VAL A 1 186 ? 6.735 -3.080 35.589 1.00 45.62 186 VAL A CA 1
ATOM 1433 C C . VAL A 1 186 ? 7.787 -3.955 36.301 1.00 45.62 186 VAL A C 1
ATOM 1435 O O . VAL A 1 186 ? 7.480 -5.060 36.744 1.00 45.62 186 VAL A O 1
ATOM 1438 N N . THR A 1 187 ? 9.012 -3.471 36.539 1.00 44.78 187 THR A N 1
ATOM 1439 C CA . THR A 1 187 ? 10.049 -4.227 37.278 1.00 44.78 187 THR A CA 1
ATOM 1440 C C . THR A 1 187 ? 10.480 -3.564 38.587 1.00 44.78 187 THR A C 1
ATOM 1442 O O . THR A 1 187 ? 11.667 -3.388 38.838 1.00 44.78 187 THR A O 1
ATOM 1445 N N . ALA A 1 188 ? 9.536 -3.216 39.461 1.00 45.16 188 ALA A N 1
ATOM 1446 C CA . ALA A 1 188 ? 9.849 -2.849 40.847 1.00 45.16 188 ALA A CA 1
ATOM 1447 C C . ALA A 1 188 ? 8.686 -3.196 41.791 1.00 45.16 188 ALA A C 1
ATOM 1449 O O . ALA A 1 188 ? 8.085 -2.330 42.415 1.00 45.16 188 ALA A O 1
ATOM 1450 N N . GLY A 1 189 ? 8.336 -4.482 41.882 1.00 41.34 189 GLY A N 1
ATOM 1451 C CA . GLY A 1 189 ? 7.160 -4.902 42.648 1.00 41.34 189 GLY A CA 1
ATOM 1452 C C . GLY A 1 189 ? 7.149 -6.3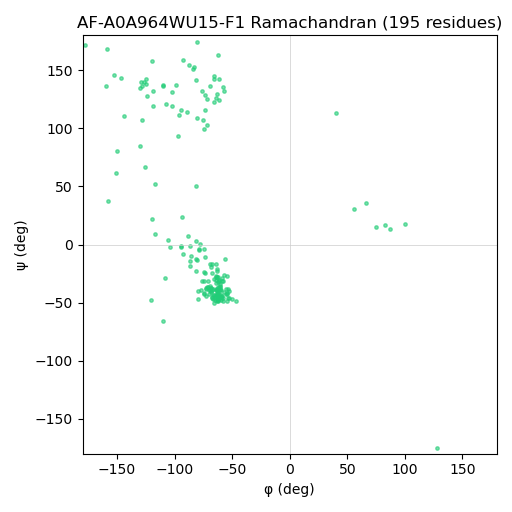55 43.106 1.00 41.34 189 GLY A C 1
ATOM 1453 O O . GLY A 1 189 ? 6.094 -6.972 43.104 1.00 41.34 189 GLY A O 1
ATOM 1454 N N . ALA A 1 190 ? 8.292 -6.922 43.498 1.00 41.47 190 ALA A N 1
ATOM 1455 C CA . ALA A 1 190 ? 8.312 -8.135 44.319 1.00 41.47 190 ALA A CA 1
ATOM 1456 C C . ALA A 1 190 ? 9.567 -8.150 45.199 1.00 41.47 190 ALA A C 1
ATOM 1458 O O . ALA A 1 190 ? 10.584 -8.769 44.890 1.00 41.47 190 ALA A O 1
ATOM 1459 N N . ALA A 1 191 ? 9.495 -7.412 46.305 1.00 41.12 191 ALA A N 1
ATOM 1460 C CA . ALA A 1 191 ? 10.439 -7.532 47.398 1.00 41.12 191 ALA A CA 1
ATOM 1461 C C . ALA A 1 191 ? 10.194 -8.847 48.158 1.00 41.12 191 ALA A C 1
ATOM 1463 O O . ALA A 1 191 ? 9.094 -9.106 48.634 1.00 41.12 191 ALA A O 1
ATOM 1464 N N . SER A 1 192 ? 11.264 -9.635 48.269 1.00 45.53 192 SER A N 1
ATOM 1465 C CA . SER A 1 192 ? 11.780 -10.224 49.511 1.00 45.53 192 SER A CA 1
ATOM 1466 C C . SER A 1 192 ? 10.774 -10.771 50.538 1.00 45.53 192 SER A C 1
ATOM 1468 O O . SER A 1 192 ? 10.152 -10.022 51.291 1.00 45.53 192 SER A O 1
ATOM 1470 N N . SER A 1 193 ? 10.798 -12.092 50.728 1.00 40.09 193 SER A N 1
ATOM 1471 C CA . SER A 1 193 ? 10.790 -12.663 52.077 1.00 40.09 193 SER A 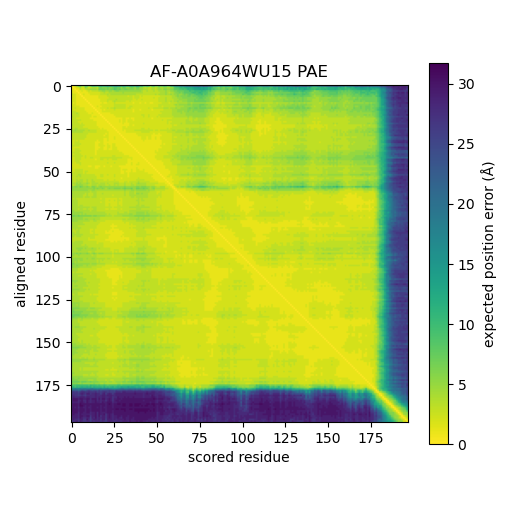CA 1
ATOM 1472 C C . SER A 1 193 ? 12.002 -13.590 52.245 1.00 40.09 193 SER A C 1
ATOM 1474 O O . SER A 1 193 ? 12.321 -14.418 51.395 1.00 40.09 193 SER A O 1
ATOM 1476 N N . ALA A 1 194 ? 12.744 -13.323 53.317 1.00 40.25 194 ALA A N 1
ATOM 1477 C CA . ALA A 1 194 ? 14.089 -13.801 53.624 1.00 40.25 194 ALA A CA 1
ATOM 1478 C C . ALA A 1 194 ? 14.102 -15.243 54.211 1.00 40.25 194 ALA A C 1
ATOM 1480 O O . ALA A 1 194 ? 13.041 -15.815 54.459 1.00 40.25 194 ALA A O 1
ATOM 1481 N N . PRO A 1 195 ? 15.288 -15.848 54.434 1.00 59.44 195 PRO A N 1
ATOM 1482 C CA . PRO A 1 195 ? 15.484 -17.296 54.507 1.00 59.44 195 PRO A CA 1
ATOM 1483 C C . PRO A 1 195 ? 15.381 -17.849 55.933 1.00 59.44 195 PRO A C 1
ATOM 1485 O O . PRO A 1 195 ? 15.671 -17.140 56.895 1.00 59.44 195 PRO A O 1
ATOM 1488 N N . VAL A 1 196 ? 15.106 -19.151 56.073 1.00 40.81 196 VAL A N 1
ATOM 1489 C CA . VAL A 1 196 ? 15.423 -19.906 57.297 1.00 40.81 196 VAL A CA 1
ATOM 1490 C C . VAL A 1 196 ? 15.848 -21.341 56.950 1.00 40.81 196 VAL A C 1
ATOM 1492 O O . VAL A 1 196 ? 15.013 -22.138 56.550 1.00 40.81 196 VAL A O 1
ATOM 1495 N N . ARG A 1 197 ? 17.149 -21.588 57.171 1.00 46.66 197 ARG A N 1
ATOM 1496 C CA . ARG A 1 197 ? 17.895 -22.841 57.437 1.00 46.66 197 ARG A CA 1
ATOM 1497 C C . ARG A 1 197 ? 17.728 -24.056 56.525 1.00 46.66 197 ARG A C 1
ATOM 1499 O O . ARG A 1 197 ? 16.668 -24.707 56.569 1.00 46.66 197 ARG A O 1
#

Organism: NCBI:txid2555902